Protein AF-A0A453Q7J2-F1 (afdb_monomer)

Radius of gyration: 22.72 Å; Cα contacts (8 Å, |Δi|>4): 634; chains: 1; bounding box: 58×56×58 Å

Secondary structure (DSSP, 8-state):
---------EEEEEEE-TT-TTSSTT-SEEEPTT-SSEEEEEEE-B-TTS-B--S---TTS-GGGHHHHHHHHHHHHHHHTTS--SEEEEEHHHHHHHHHHHHHHHT-EEEEE-S--GGGTSTTTTTTHHHHHHHH-HHHHHHHHHHHHHH-SEEEES-HHHHH--SSS--TTGGGSSEEETTTEEESS---TT-TTEEE------TTTS--TT-GGG--GGGHHHHHHHHH-SS--SSEEEEES-TTS-EEEEE---STTTTHHHHHHHHHH-HHHHHH-EEEEE-S-SSGGG---HHHHHHHHHHHHHHHHTT-TBEEEEEPPP--HHHHHHHHHHHHHTT-EEEEEE--TT-SS-EEEEEE-

pLDDT: mean 93.33, std 11.25, range [35.81, 98.88]

Structure (mmCIF, N/CA/C/O backbone):
data_AF-A0A453Q7J2-F1
#
_entry.id   AF-A0A453Q7J2-F1
#
loop_
_atom_site.group_PDB
_atom_site.id
_atom_site.type_symbol
_atom_site.label_atom_id
_atom_site.label_alt_id
_atom_site.label_comp_id
_atom_site.label_asym_id
_atom_site.label_entity_id
_atom_site.label_seq_id
_atom_site.pdbx_PDB_ins_code
_atom_site.Cartn_x
_atom_site.Cartn_y
_atom_site.Cartn_z
_atom_site.occupancy
_atom_site.B_iso_or_equiv
_atom_site.auth_seq_id
_atom_site.auth_comp_id
_atom_site.auth_asym_id
_atom_site.auth_atom_id
_atom_site.pdbx_PDB_model_num
ATOM 1 N N . GLU A 1 1 ? 22.679 -36.833 -6.010 1.00 40.25 1 GLU A N 1
ATOM 2 C CA . GLU A 1 1 ? 22.599 -35.851 -4.914 1.00 40.25 1 GLU A CA 1
ATOM 3 C C . GLU A 1 1 ? 23.670 -34.810 -5.168 1.00 40.25 1 GLU A C 1
ATOM 5 O O . GLU A 1 1 ? 24.840 -35.088 -4.945 1.00 40.25 1 GLU A O 1
ATOM 10 N N . GLU A 1 2 ? 23.309 -33.676 -5.762 1.00 46.47 2 GLU A N 1
ATOM 11 C CA . GLU A 1 2 ? 24.252 -32.564 -5.900 1.00 46.47 2 GLU A CA 1
ATOM 12 C C . GLU A 1 2 ? 24.195 -31.752 -4.608 1.00 46.47 2 GLU A C 1
ATOM 14 O O . GLU A 1 2 ? 23.206 -31.080 -4.317 1.00 46.47 2 GLU A O 1
ATOM 19 N N . ALA A 1 3 ? 25.239 -31.884 -3.793 1.00 47.72 3 ALA A N 1
ATOM 20 C CA . ALA A 1 3 ? 25.466 -31.016 -2.652 1.00 47.72 3 ALA A CA 1
ATOM 21 C C . ALA A 1 3 ? 25.906 -29.644 -3.181 1.00 47.72 3 ALA A C 1
ATOM 23 O O . ALA A 1 3 ? 27.089 -29.414 -3.423 1.00 47.72 3 ALA A O 1
ATOM 24 N N . PHE A 1 4 ? 24.948 -28.746 -3.408 1.00 57.28 4 PHE A N 1
ATOM 25 C CA . PHE A 1 4 ? 25.251 -27.341 -3.644 1.00 57.28 4 PHE A CA 1
ATOM 26 C C . PHE A 1 4 ? 25.535 -26.665 -2.303 1.00 57.28 4 PHE A C 1
ATOM 28 O O . PHE A 1 4 ? 24.622 -26.376 -1.535 1.00 57.28 4 PHE A O 1
ATOM 35 N N . ASP A 1 5 ? 26.811 -26.383 -2.046 1.00 53.88 5 ASP A N 1
ATOM 36 C CA . ASP A 1 5 ? 27.270 -25.478 -0.984 1.00 53.88 5 ASP A CA 1
ATOM 37 C C . ASP A 1 5 ? 27.117 -24.005 -1.425 1.00 53.88 5 ASP A C 1
ATOM 39 O O . ASP A 1 5 ? 28.016 -23.182 -1.283 1.00 53.88 5 ASP A O 1
ATOM 43 N N . SER A 1 6 ? 25.990 -23.672 -2.069 1.00 63.34 6 SER A N 1
ATOM 44 C CA . SER A 1 6 ? 25.684 -22.311 -2.516 1.00 63.34 6 SER A CA 1
ATOM 45 C C . SER A 1 6 ? 24.721 -21.660 -1.527 1.00 63.34 6 SER A C 1
ATOM 47 O O . SER A 1 6 ? 23.557 -22.057 -1.433 1.00 63.34 6 SER A O 1
ATOM 49 N N . CYS A 1 7 ? 25.183 -20.645 -0.795 1.00 67.06 7 CYS A N 1
ATOM 50 C CA . CYS A 1 7 ? 24.307 -19.819 0.035 1.00 67.06 7 CYS A CA 1
ATOM 51 C C . CYS A 1 7 ? 23.310 -19.060 -0.856 1.00 67.06 7 CYS A C 1
ATOM 53 O O . CYS A 1 7 ? 23.701 -18.188 -1.629 1.00 67.06 7 CYS A O 1
ATOM 55 N N . SER A 1 8 ? 22.018 -19.379 -0.749 1.00 82.81 8 SER A N 1
ATOM 56 C CA . SER A 1 8 ? 20.955 -18.656 -1.455 1.00 82.81 8 SER A CA 1
ATOM 57 C C . SER A 1 8 ? 20.858 -17.223 -0.932 1.00 82.81 8 SER A C 1
ATOM 59 O O . SER A 1 8 ? 20.453 -17.039 0.209 1.00 82.81 8 SER A O 1
ATOM 61 N N . ASN A 1 9 ? 21.184 -16.218 -1.745 1.00 92.06 9 ASN A N 1
ATOM 62 C CA . ASN A 1 9 ? 21.118 -14.804 -1.360 1.00 92.06 9 ASN A CA 1
ATOM 63 C C . ASN A 1 9 ? 19.872 -14.121 -1.941 1.00 92.06 9 ASN A C 1
ATOM 65 O O . ASN A 1 9 ? 19.579 -14.244 -3.128 1.00 92.06 9 ASN A O 1
ATOM 69 N N . ILE A 1 10 ? 19.152 -13.361 -1.112 1.00 96.31 10 ILE A N 1
ATOM 70 C CA . ILE A 1 10 ? 17.966 -12.590 -1.507 1.00 96.31 10 ILE A CA 1
ATOM 71 C C . ILE A 1 10 ? 18.240 -11.107 -1.259 1.00 96.31 10 ILE A C 1
ATOM 73 O O . ILE A 1 10 ? 18.451 -10.690 -0.120 1.00 96.31 10 ILE A O 1
ATOM 77 N N . LEU A 1 11 ? 18.179 -10.295 -2.316 1.00 97.50 11 LEU A N 1
ATOM 78 C CA . LEU A 1 11 ? 18.288 -8.839 -2.222 1.00 97.50 11 LEU A CA 1
ATOM 79 C C . LEU A 1 11 ? 16.936 -8.174 -2.475 1.00 97.50 11 LEU A C 1
ATOM 81 O O . LEU A 1 11 ? 16.363 -8.285 -3.557 1.00 97.50 11 LEU A O 1
ATOM 85 N N . GLN A 1 12 ? 16.445 -7.443 -1.478 1.00 98.19 12 GLN A N 1
ATOM 86 C CA . GLN A 1 12 ? 15.277 -6.577 -1.594 1.00 98.19 12 GLN A CA 1
ATOM 87 C C . GLN A 1 12 ? 15.740 -5.189 -2.029 1.00 98.19 12 GLN A C 1
ATOM 89 O O . GLN A 1 12 ? 16.223 -4.399 -1.218 1.00 98.19 12 GLN A O 1
ATOM 94 N N . LEU A 1 13 ? 15.624 -4.906 -3.322 1.00 98.62 13 LEU A N 1
ATOM 95 C CA . LEU A 1 13 ? 16.002 -3.616 -3.882 1.00 98.62 13 LEU A CA 1
ATOM 96 C C . LEU A 1 13 ? 14.932 -2.557 -3.566 1.00 98.62 13 LEU A C 1
ATOM 98 O O . LEU A 1 13 ? 13.752 -2.745 -3.852 1.00 98.62 13 LEU A O 1
ATOM 102 N N . THR A 1 14 ? 15.343 -1.425 -3.000 1.00 98.75 14 THR A N 1
ATOM 103 C CA . THR A 1 14 ? 14.473 -0.261 -2.793 1.00 98.75 14 THR A CA 1
ATOM 104 C C . THR A 1 14 ? 15.256 1.053 -2.862 1.00 98.75 14 THR A C 1
ATOM 106 O O . THR A 1 14 ? 16.456 1.080 -3.155 1.00 98.75 14 THR A O 1
ATOM 109 N N . ARG A 1 15 ? 14.579 2.184 -2.677 1.00 98.44 15 ARG A N 1
ATOM 110 C CA . ARG A 1 15 ? 15.190 3.509 -2.775 1.00 98.44 15 ARG A CA 1
ATOM 111 C C . ARG A 1 15 ? 15.909 3.889 -1.477 1.00 98.44 15 ARG A C 1
ATOM 113 O O . ARG A 1 15 ? 15.352 3.759 -0.390 1.00 98.44 15 ARG A O 1
ATOM 120 N N . LEU A 1 16 ? 17.113 4.447 -1.603 1.00 98.50 16 LEU A N 1
ATOM 121 C CA . LEU A 1 16 ? 17.800 5.159 -0.523 1.00 98.50 16 LEU A CA 1
ATOM 122 C C .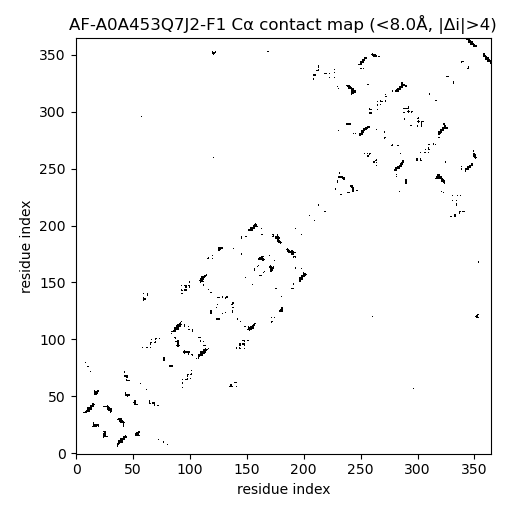 LEU A 1 16 ? 17.252 6.586 -0.413 1.00 98.50 16 LEU A C 1
ATOM 124 O O . LEU A 1 16 ? 17.230 7.326 -1.400 1.00 98.50 16 LEU A O 1
ATOM 128 N N . ILE A 1 17 ? 16.807 6.966 0.786 1.00 98.06 17 ILE A N 1
ATOM 129 C CA . ILE A 1 17 ? 16.234 8.286 1.078 1.00 98.06 17 ILE A CA 1
ATOM 130 C C . ILE A 1 17 ? 17.087 8.960 2.163 1.00 98.06 17 ILE A C 1
ATOM 132 O O . ILE A 1 17 ? 16.856 8.729 3.351 1.00 98.06 17 ILE A O 1
ATOM 136 N N . PRO A 1 18 ? 18.077 9.789 1.780 1.00 96.44 18 PRO A N 1
ATOM 137 C CA . PRO A 1 18 ? 19.002 10.435 2.712 1.00 96.44 18 PRO A CA 1
ATOM 138 C C . PRO A 1 18 ? 18.333 11.218 3.846 1.00 96.44 18 PRO A C 1
ATOM 140 O O . PRO A 1 18 ? 18.812 11.180 4.979 1.00 96.44 18 PRO A O 1
ATOM 143 N N . ASP A 1 19 ? 17.226 11.908 3.562 1.00 95.94 19 ASP A N 1
ATOM 144 C CA . ASP A 1 19 ? 16.562 12.780 4.539 1.00 95.94 19 ASP A CA 1
ATOM 145 C C . ASP A 1 19 ? 15.500 12.053 5.390 1.00 95.94 19 ASP A C 1
ATOM 147 O O . ASP A 1 19 ? 14.818 12.682 6.201 1.00 95.94 19 ASP A O 1
ATOM 151 N N . ALA A 1 20 ? 15.357 10.728 5.252 1.00 92.31 20 ALA A N 1
ATOM 152 C CA . ALA A 1 20 ? 14.396 9.933 6.017 1.00 92.31 20 ALA A CA 1
ATOM 153 C C . ALA A 1 20 ? 14.846 9.729 7.477 1.00 92.31 20 ALA A C 1
ATOM 155 O O . ALA A 1 20 ? 15.408 8.697 7.847 1.00 92.31 20 ALA A O 1
ATOM 156 N N . LYS A 1 21 ? 14.578 10.722 8.330 1.00 88.12 21 LYS A N 1
ATOM 157 C CA . LYS A 1 21 ? 14.879 10.673 9.770 1.00 88.12 21 LYS A CA 1
ATOM 158 C C . LYS A 1 21 ? 13.983 9.668 10.505 1.00 88.12 21 LYS A C 1
ATOM 160 O O . LYS A 1 21 ? 12.827 9.481 10.147 1.00 88.12 21 LYS A O 1
ATOM 165 N N . GLY A 1 22 ? 14.518 9.043 11.557 1.00 88.56 22 GLY A N 1
ATOM 166 C CA . GLY A 1 22 ? 13.771 8.105 12.412 1.00 88.56 22 GLY A CA 1
ATOM 167 C C . GLY A 1 22 ? 13.528 6.720 11.799 1.00 88.56 22 GLY A C 1
ATOM 168 O O . GLY A 1 22 ? 12.864 5.891 12.411 1.00 88.56 22 GLY A O 1
ATOM 169 N N . THR A 1 23 ? 14.080 6.450 10.615 1.00 92.88 23 THR A N 1
ATOM 170 C CA . THR A 1 23 ? 14.012 5.150 9.934 1.00 92.88 23 THR A CA 1
ATOM 171 C C . THR A 1 23 ? 15.407 4.742 9.462 1.00 92.88 23 THR A C 1
ATOM 173 O O . THR A 1 23 ? 16.332 5.550 9.495 1.00 92.88 23 THR A O 1
ATOM 176 N N . LYS A 1 24 ? 15.555 3.505 8.979 1.00 95.62 24 LYS A N 1
ATOM 177 C CA . LYS A 1 24 ? 16.787 3.026 8.329 1.00 95.62 24 LYS A CA 1
ATOM 178 C C . LYS A 1 24 ? 16.768 3.213 6.804 1.00 95.62 24 LYS A C 1
ATOM 180 O O . LYS A 1 24 ? 17.583 2.633 6.096 1.00 95.62 24 LYS A O 1
ATOM 185 N N . CYS A 1 25 ? 15.855 4.025 6.262 1.00 97.25 25 CYS A N 1
ATOM 186 C CA . CYS A 1 25 ? 15.741 4.244 4.813 1.00 97.25 25 CYS A CA 1
ATOM 187 C C . CYS A 1 25 ? 16.944 4.985 4.196 1.00 97.25 25 CYS A C 1
ATOM 189 O O . CYS A 1 25 ? 17.075 5.036 2.974 1.00 97.25 25 CYS A O 1
ATOM 191 N N . ASN A 1 26 ? 17.832 5.531 5.026 1.00 96.62 26 ASN A N 1
ATOM 192 C CA . ASN A 1 26 ? 19.118 6.111 4.645 1.00 96.62 26 ASN A CA 1
ATOM 193 C C . ASN A 1 26 ? 20.303 5.130 4.788 1.00 96.62 26 ASN A C 1
ATOM 195 O O . ASN A 1 26 ? 21.442 5.526 4.552 1.00 96.62 26 ASN A O 1
ATOM 199 N N . VAL A 1 27 ? 20.054 3.874 5.177 1.00 97.12 27 VAL A N 1
ATOM 200 C CA . VAL A 1 27 ? 21.069 2.819 5.298 1.00 97.12 27 VAL A CA 1
ATOM 201 C C . VAL A 1 27 ? 21.096 2.001 4.012 1.00 97.12 27 VAL A C 1
ATOM 203 O O . VAL A 1 27 ? 20.101 1.370 3.650 1.00 97.12 27 VAL A O 1
ATOM 206 N N . GLU A 1 28 ? 22.240 2.014 3.330 1.00 97.44 28 GLU A N 1
ATOM 207 C CA . GLU A 1 28 ? 22.414 1.381 2.020 1.00 97.44 28 GLU A CA 1
ATOM 208 C C . GLU A 1 28 ? 22.165 -0.131 2.040 1.00 97.44 28 GLU A C 1
ATOM 210 O O . GLU A 1 28 ? 21.439 -0.632 1.188 1.00 97.44 28 GLU A O 1
ATOM 215 N N . LEU A 1 29 ? 22.728 -0.851 3.010 1.00 97.88 29 LEU A N 1
ATOM 216 C CA . LEU A 1 29 ? 22.575 -2.299 3.122 1.00 97.88 29 LEU A CA 1
ATOM 217 C C . LEU A 1 29 ? 22.126 -2.668 4.534 1.00 97.88 29 LEU A C 1
ATOM 219 O O . LEU A 1 29 ? 22.779 -2.314 5.515 1.00 97.88 29 LEU A O 1
ATOM 223 N N . GLU A 1 30 ? 21.006 -3.375 4.636 1.00 97.69 30 GLU A N 1
ATOM 224 C CA . GLU A 1 30 ? 20.407 -3.768 5.912 1.00 97.69 30 GLU A CA 1
ATOM 225 C C . GLU A 1 30 ? 20.006 -5.250 5.893 1.00 97.69 30 GLU A C 1
ATOM 227 O O . GLU A 1 30 ? 19.238 -5.641 5.017 1.00 97.69 30 GLU A O 1
ATOM 232 N N . PRO A 1 31 ? 20.456 -6.087 6.845 1.00 96.88 31 PRO A N 1
ATOM 233 C CA . PRO A 1 31 ? 19.983 -7.465 6.940 1.00 96.88 31 PRO A CA 1
ATOM 234 C C . PRO A 1 31 ? 18.504 -7.505 7.342 1.00 96.88 31 PRO A C 1
ATOM 236 O O . PRO A 1 31 ? 18.068 -6.769 8.230 1.00 96.88 31 PRO A O 1
ATOM 239 N N . VAL A 1 32 ? 17.732 -8.396 6.720 1.00 95.69 32 VAL A N 1
ATOM 240 C CA . VAL A 1 32 ? 16.333 -8.626 7.094 1.00 95.69 32 VAL A CA 1
ATOM 241 C C . VAL A 1 32 ? 16.300 -9.438 8.384 1.00 95.69 32 VAL A C 1
ATOM 243 O O . VAL A 1 32 ? 16.864 -10.533 8.467 1.00 95.69 32 VAL A O 1
ATOM 246 N N . GLU A 1 33 ? 15.621 -8.905 9.396 1.00 91.50 33 GLU A N 1
ATOM 247 C CA . GLU A 1 33 ? 15.500 -9.545 10.704 1.00 91.50 33 GLU A CA 1
ATOM 248 C C . GLU A 1 33 ? 14.937 -10.968 10.593 1.00 91.50 33 GLU A C 1
ATOM 250 O O . GLU A 1 33 ? 14.051 -11.251 9.788 1.00 91.50 33 GLU A O 1
ATOM 255 N N . HIS A 1 34 ? 15.455 -11.871 11.430 1.00 90.19 34 HIS A N 1
ATOM 256 C CA . HIS A 1 34 ? 15.077 -13.289 11.461 1.00 90.19 34 HIS A CA 1
ATOM 257 C C . HIS A 1 34 ? 15.331 -14.065 10.155 1.00 90.19 34 HIS A C 1
ATOM 259 O O . HIS A 1 34 ? 14.774 -15.144 9.959 1.00 90.19 34 HIS A O 1
ATOM 265 N N . THR A 1 35 ? 16.220 -13.570 9.292 1.00 92.88 35 THR A N 1
ATOM 266 C CA . THR A 1 35 ? 16.705 -14.293 8.108 1.00 92.88 35 THR A CA 1
ATOM 267 C C . THR A 1 35 ? 18.226 -14.442 8.150 1.00 92.88 35 THR A C 1
ATOM 269 O O . THR A 1 35 ? 18.912 -13.698 8.848 1.00 92.88 35 THR A O 1
ATOM 272 N N . LYS A 1 36 ? 18.765 -15.430 7.425 1.00 91.19 36 LYS A N 1
ATOM 273 C CA . LYS A 1 36 ? 20.222 -15.641 7.318 1.00 91.19 36 LYS A CA 1
ATOM 274 C C . LYS A 1 36 ? 20.840 -15.006 6.072 1.00 91.19 36 LYS A C 1
ATOM 276 O O . LYS A 1 36 ? 21.992 -14.599 6.117 1.00 91.19 36 LYS A O 1
ATOM 281 N N . HIS A 1 37 ? 20.083 -14.946 4.979 1.00 93.38 37 HIS A N 1
ATOM 282 C CA . HIS A 1 37 ? 20.608 -14.617 3.651 1.00 93.38 37 HIS A CA 1
ATOM 283 C C . HIS A 1 37 ? 19.726 -13.614 2.896 1.00 93.38 37 HIS A C 1
ATOM 285 O O . HIS A 1 37 ? 19.695 -13.603 1.667 1.00 93.38 37 HIS A O 1
ATOM 291 N N . SER A 1 38 ? 18.946 -12.803 3.615 1.00 96.25 38 SER A N 1
ATOM 292 C CA . SER A 1 38 ? 18.127 -11.757 3.006 1.00 96.25 38 SER A CA 1
ATOM 293 C C . SER A 1 38 ? 18.574 -10.386 3.483 1.00 96.25 38 SER A C 1
ATOM 295 O O . SER A 1 38 ? 18.697 -10.149 4.683 1.00 96.25 38 SER A O 1
ATOM 297 N N . SER A 1 39 ? 18.775 -9.477 2.535 1.00 97.50 39 SER A N 1
ATOM 298 C CA . SER A 1 39 ? 19.206 -8.106 2.802 1.00 97.50 39 SER A CA 1
ATOM 299 C C . SER A 1 39 ? 18.391 -7.120 1.976 1.00 97.50 39 SER A C 1
ATOM 301 O O . SER A 1 39 ? 17.981 -7.415 0.857 1.00 97.50 39 SER A O 1
ATOM 303 N N . ILE A 1 40 ? 18.172 -5.931 2.518 1.00 98.56 40 ILE A N 1
ATOM 304 C CA . ILE A 1 40 ? 17.596 -4.784 1.827 1.00 98.56 40 ILE A CA 1
ATOM 305 C C . ILE A 1 40 ? 18.748 -3.963 1.258 1.00 98.56 40 ILE A C 1
ATOM 307 O O . ILE A 1 40 ? 19.599 -3.493 2.012 1.00 98.56 40 ILE A O 1
ATOM 311 N N . LEU A 1 41 ? 18.755 -3.785 -0.061 1.00 98.50 41 LEU A N 1
ATOM 312 C CA . LEU A 1 41 ? 19.682 -2.923 -0.783 1.00 98.50 41 LEU A CA 1
ATOM 313 C C . LEU A 1 41 ? 18.960 -1.634 -1.170 1.00 98.50 41 LEU A C 1
ATOM 315 O O . LEU A 1 41 ? 17.951 -1.661 -1.875 1.00 98.50 41 LEU A O 1
ATOM 319 N N . ARG A 1 42 ? 19.492 -0.494 -0.742 1.00 98.69 42 ARG A N 1
ATOM 320 C CA . ARG A 1 42 ? 18.937 0.827 -1.020 1.00 98.69 42 ARG A CA 1
ATOM 321 C C . ARG A 1 42 ? 19.837 1.595 -1.971 1.00 98.69 42 ARG A C 1
ATOM 323 O O . ARG A 1 42 ? 20.983 1.882 -1.650 1.00 98.69 42 ARG A O 1
ATOM 330 N N . VAL A 1 43 ? 19.299 1.985 -3.120 1.00 98.62 43 VAL A N 1
ATOM 331 C CA . VAL A 1 43 ? 20.028 2.762 -4.137 1.00 98.62 43 VAL A CA 1
ATOM 332 C C . VAL A 1 43 ? 19.386 4.147 -4.265 1.00 98.62 43 VAL A C 1
ATOM 334 O O . VAL A 1 43 ? 18.156 4.248 -4.258 1.00 98.62 43 VAL A O 1
ATOM 337 N N . PRO A 1 44 ? 20.153 5.250 -4.298 1.00 98.25 44 PRO A N 1
ATOM 338 C CA . PRO A 1 44 ? 19.559 6.577 -4.388 1.00 98.25 44 PRO A CA 1
ATOM 339 C C . PRO A 1 44 ? 18.997 6.830 -5.787 1.00 98.25 44 PRO A C 1
ATOM 341 O O . PRO A 1 44 ? 19.563 6.408 -6.793 1.00 98.25 44 PRO A O 1
ATOM 344 N N . PHE A 1 45 ? 17.909 7.592 -5.855 1.00 98.56 45 PHE A N 1
ATOM 345 C CA . PHE A 1 45 ? 17.566 8.293 -7.092 1.00 98.56 45 PHE A CA 1
ATOM 346 C C . PHE A 1 45 ? 18.554 9.427 -7.327 1.00 98.56 45 PHE A C 1
ATOM 348 O O . PHE A 1 45 ? 19.094 9.990 -6.372 1.00 98.56 45 PHE A O 1
ATOM 355 N N . LYS A 1 46 ? 18.758 9.782 -8.593 1.00 97.12 46 LYS A N 1
ATOM 356 C CA . LYS A 1 46 ? 19.683 10.838 -8.994 1.00 97.12 46 LYS A CA 1
ATOM 357 C C . LYS A 1 46 ? 18.940 11.985 -9.669 1.00 97.12 46 LYS A C 1
ATOM 359 O O . LYS A 1 46 ? 18.025 11.747 -10.449 1.00 97.12 46 LYS A O 1
ATOM 364 N N . THR A 1 47 ? 19.350 13.212 -9.384 1.00 94.06 47 THR A N 1
ATOM 365 C CA . THR A 1 47 ? 18.959 14.410 -10.136 1.00 94.06 47 THR A CA 1
ATOM 366 C C . THR A 1 47 ? 19.723 14.493 -11.461 1.00 94.06 47 THR A C 1
ATOM 368 O O . THR A 1 47 ? 20.698 13.764 -11.678 1.00 94.06 47 THR A O 1
ATOM 371 N N . ASP A 1 48 ? 19.308 15.399 -12.349 1.00 90.69 48 ASP A N 1
ATOM 372 C CA . ASP A 1 48 ? 19.942 15.597 -13.663 1.00 90.69 48 ASP A CA 1
ATOM 373 C C . ASP A 1 48 ? 21.434 15.959 -13.551 1.00 90.69 48 ASP A C 1
ATOM 375 O O . ASP A 1 48 ? 22.246 15.526 -14.364 1.00 90.69 48 ASP A O 1
ATOM 379 N N . ASP A 1 49 ? 21.826 16.674 -12.490 1.00 93.00 49 ASP A N 1
ATOM 380 C CA . ASP A 1 49 ? 23.225 16.998 -12.172 1.00 93.00 49 ASP A CA 1
ATOM 381 C C . ASP A 1 49 ? 23.991 15.843 -11.490 1.00 93.00 49 ASP A C 1
ATOM 383 O O . ASP A 1 49 ? 25.138 16.005 -11.073 1.00 93.00 49 ASP A O 1
ATOM 387 N N . GLY A 1 50 ? 23.372 14.664 -11.371 1.00 92.19 50 GLY A N 1
ATOM 388 C CA . GLY A 1 50 ? 23.983 13.437 -10.861 1.00 92.19 50 GLY A CA 1
ATOM 389 C C . GLY A 1 50 ? 24.086 13.327 -9.342 1.00 92.19 50 GLY A C 1
ATOM 390 O O . GLY A 1 50 ? 24.664 12.351 -8.854 1.00 92.19 50 GLY A O 1
ATOM 391 N N . LYS A 1 51 ? 23.526 14.279 -8.591 1.00 96.25 51 LYS A N 1
ATOM 392 C CA . LYS A 1 51 ? 23.465 14.219 -7.125 1.00 96.25 51 LYS A CA 1
ATOM 393 C C . LYS A 1 51 ? 22.345 13.301 -6.648 1.00 96.25 51 LYS A C 1
ATOM 395 O O . LYS A 1 51 ? 21.411 13.004 -7.384 1.00 96.25 51 LYS A O 1
ATOM 400 N N . ASP A 1 52 ? 22.436 12.860 -5.398 1.00 97.06 52 ASP A N 1
ATOM 401 C CA . ASP A 1 52 ? 21.377 12.068 -4.775 1.00 97.06 52 ASP A CA 1
ATOM 402 C C . ASP A 1 52 ? 20.138 12.926 -4.522 1.00 97.06 52 ASP A C 1
ATOM 404 O O . ASP A 1 52 ? 20.212 13.980 -3.884 1.00 97.06 52 ASP A O 1
ATOM 408 N N . LEU A 1 53 ? 18.982 12.438 -4.967 1.00 97.25 53 LEU A N 1
ATOM 409 C CA . LEU A 1 53 ? 17.692 13.009 -4.615 1.00 97.25 53 LEU A CA 1
ATOM 410 C C . LEU A 1 53 ? 17.345 12.619 -3.177 1.00 97.25 53 LEU A C 1
ATOM 412 O O . LEU A 1 53 ? 17.052 11.454 -2.882 1.00 97.25 53 LEU A O 1
ATOM 416 N N . ARG A 1 54 ? 17.378 13.609 -2.286 1.00 96.75 54 ARG A N 1
ATOM 417 C CA . ARG A 1 54 ? 17.445 13.380 -0.840 1.00 96.75 54 ARG A CA 1
ATOM 418 C C . ARG A 1 54 ? 16.098 13.106 -0.175 1.00 96.75 54 ARG A C 1
ATOM 420 O O . ARG A 1 54 ? 16.020 12.301 0.754 1.00 96.75 54 ARG A O 1
ATOM 427 N N . GLN A 1 55 ? 15.057 13.777 -0.653 1.00 94.88 55 GLN A N 1
ATOM 428 C CA . GLN A 1 55 ? 13.714 13.752 -0.088 1.00 94.88 55 GLN A CA 1
ATOM 429 C C . GLN A 1 55 ? 12.869 12.590 -0.618 1.00 94.88 55 GLN A C 1
ATOM 431 O O . GLN A 1 55 ? 13.094 12.086 -1.720 1.00 94.88 55 GLN A O 1
ATOM 436 N N . TRP A 1 56 ? 11.847 12.198 0.144 1.00 94.88 56 TRP A N 1
ATOM 437 C CA . TRP A 1 56 ? 10.817 11.274 -0.331 1.00 94.88 56 TRP A CA 1
ATOM 438 C C . TRP A 1 56 ? 10.084 11.842 -1.558 1.00 94.88 56 TRP A C 1
ATOM 440 O O . TRP A 1 56 ? 9.948 13.054 -1.710 1.00 94.88 56 TRP A O 1
ATOM 450 N N . VAL A 1 57 ? 9.631 10.951 -2.439 1.00 94.06 57 VAL A N 1
ATOM 451 C CA . VAL A 1 57 ? 8.860 11.287 -3.643 1.00 94.06 57 VAL A CA 1
ATOM 452 C C . VAL A 1 57 ? 7.676 10.332 -3.723 1.00 94.06 57 VAL A C 1
ATOM 454 O O . VAL A 1 57 ? 7.834 9.141 -3.441 1.00 94.06 57 VAL A O 1
ATOM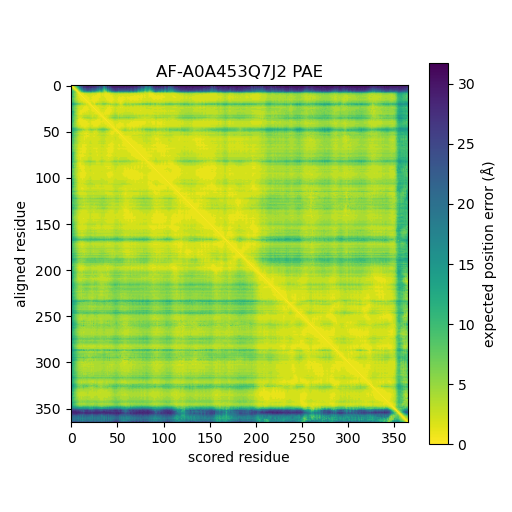 457 N N . SER A 1 58 ? 6.508 10.849 -4.103 1.00 94.19 58 SER A N 1
ATOM 458 C CA . SER A 1 58 ? 5.309 10.035 -4.296 1.00 94.19 58 SER A CA 1
ATOM 459 C C . SER A 1 58 ? 5.528 8.990 -5.378 1.00 94.19 58 SER A C 1
ATOM 461 O O . SER A 1 58 ? 6.155 9.272 -6.393 1.00 94.19 58 SER A O 1
ATOM 463 N N . ARG A 1 59 ? 4.926 7.807 -5.216 1.00 94.88 59 ARG A N 1
ATOM 464 C CA . ARG A 1 59 ? 4.941 6.731 -6.226 1.00 94.88 59 ARG A CA 1
ATOM 465 C C . ARG A 1 59 ? 4.396 7.153 -7.596 1.00 94.88 59 ARG A C 1
ATOM 467 O O . ARG A 1 59 ? 4.652 6.476 -8.580 1.00 94.88 59 ARG A O 1
ATOM 474 N N . PHE A 1 60 ? 3.623 8.236 -7.657 1.00 95.88 60 PHE A N 1
ATOM 475 C CA . PHE A 1 60 ? 3.133 8.798 -8.915 1.00 95.88 60 PHE A CA 1
ATOM 476 C C . PHE A 1 60 ? 4.190 9.660 -9.626 1.00 95.88 60 PHE A C 1
ATOM 478 O O . PHE A 1 60 ? 4.150 9.792 -10.841 1.00 95.88 60 PHE A O 1
ATOM 485 N N . ASP A 1 61 ? 5.191 10.163 -8.901 1.00 96.38 61 ASP A N 1
ATOM 486 C CA . ASP A 1 61 ? 6.163 11.149 -9.392 1.00 96.38 61 ASP A CA 1
ATOM 487 C C . ASP A 1 61 ? 7.556 10.538 -9.678 1.00 96.38 61 ASP A C 1
ATOM 489 O O . ASP A 1 61 ? 8.505 11.250 -10.001 1.00 96.38 61 ASP A O 1
ATOM 493 N N . ILE A 1 62 ? 7.720 9.216 -9.543 1.00 97.06 62 ILE A N 1
ATOM 494 C CA . ILE A 1 62 ? 9.040 8.552 -9.591 1.00 97.06 62 ILE A CA 1
ATOM 495 C C . ILE A 1 62 ? 9.544 8.184 -10.993 1.00 97.06 62 ILE A C 1
ATOM 497 O O . ILE A 1 62 ? 10.727 7.880 -11.146 1.00 97.06 62 ILE A O 1
ATOM 501 N N . TYR A 1 63 ? 8.684 8.196 -12.013 1.00 97.69 63 TYR A N 1
ATOM 502 C CA . TYR A 1 63 ? 9.007 7.701 -13.360 1.00 97.69 63 TYR A CA 1
ATOM 503 C C . TYR A 1 63 ? 10.274 8.297 -13.999 1.00 97.69 63 TYR A C 1
ATOM 505 O O . TYR A 1 63 ? 11.021 7.523 -14.600 1.00 97.69 63 TYR A O 1
ATOM 513 N N . PRO A 1 64 ? 10.596 9.598 -13.832 1.00 97.31 64 PRO A N 1
ATOM 514 C CA . PRO A 1 64 ? 11.825 10.173 -14.388 1.00 97.31 64 PRO A CA 1
ATOM 515 C C . PRO A 1 64 ? 13.123 9.535 -13.868 1.00 97.31 64 PRO A C 1
ATOM 517 O O . PRO A 1 64 ? 14.166 9.665 -14.501 1.00 97.31 64 PRO A O 1
ATOM 520 N N . TYR A 1 65 ? 13.084 8.844 -12.724 1.00 98.31 65 TYR A N 1
ATOM 521 C CA . TYR A 1 65 ? 14.278 8.297 -12.074 1.00 98.31 65 TYR A CA 1
ATOM 522 C C . TYR A 1 65 ? 14.527 6.815 -12.382 1.00 98.31 65 TYR A C 1
ATOM 524 O O . TYR A 1 65 ? 15.636 6.329 -12.157 1.00 98.31 65 TYR A O 1
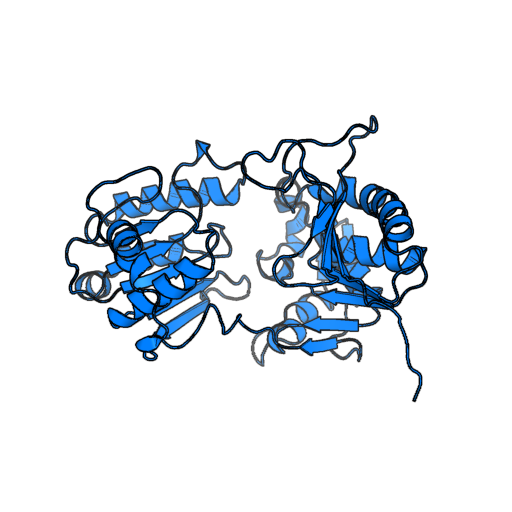ATOM 532 N N . LEU A 1 66 ? 13.517 6.081 -12.865 1.00 98.50 66 LEU A N 1
ATOM 533 C CA . LEU A 1 66 ? 13.517 4.612 -12.846 1.00 98.50 66 LEU A CA 1
ATOM 534 C C . LEU A 1 66 ? 14.550 3.975 -13.781 1.00 98.50 66 LEU A C 1
ATOM 536 O O . LEU A 1 66 ? 15.152 2.967 -13.414 1.00 98.50 66 LEU A O 1
ATOM 540 N N . GLU A 1 67 ? 14.800 4.558 -14.955 1.00 98.00 67 GLU A N 1
ATOM 541 C CA . GLU A 1 67 ? 15.780 4.006 -15.899 1.00 98.00 67 GLU A CA 1
ATOM 542 C C . GLU A 1 67 ? 17.201 4.071 -15.329 1.00 98.00 67 GLU A C 1
ATOM 544 O O . GLU A 1 67 ? 17.891 3.053 -15.231 1.00 98.00 67 GLU A O 1
ATOM 549 N N . ARG A 1 68 ? 17.622 5.257 -14.875 1.00 97.81 68 ARG A N 1
ATOM 550 C CA . ARG A 1 68 ? 18.928 5.438 -14.231 1.00 97.81 68 ARG A CA 1
ATOM 551 C C . ARG A 1 68 ? 19.034 4.628 -12.944 1.00 97.81 68 ARG A C 1
ATOM 553 O O . ARG A 1 68 ? 20.068 4.021 -12.689 1.00 97.81 68 ARG A O 1
ATOM 560 N N . TYR A 1 69 ? 17.959 4.558 -12.164 1.00 98.69 69 TYR A N 1
ATOM 561 C CA . TYR A 1 69 ? 17.911 3.723 -10.971 1.00 98.69 69 TYR A CA 1
ATOM 562 C C . TYR A 1 69 ? 18.142 2.239 -11.289 1.00 98.69 69 TYR A C 1
ATOM 564 O O . TYR A 1 69 ? 18.909 1.587 -10.583 1.00 98.69 69 TYR A O 1
ATOM 572 N N . ALA A 1 70 ? 17.550 1.703 -12.362 1.00 98.56 70 ALA A N 1
ATOM 573 C CA . ALA A 1 70 ? 17.803 0.331 -12.802 1.00 98.56 70 ALA A CA 1
ATOM 574 C C . ALA A 1 70 ? 19.272 0.131 -13.220 1.00 98.56 70 ALA A C 1
ATOM 576 O O . ALA A 1 70 ? 19.885 -0.884 -12.880 1.00 98.56 70 ALA A O 1
ATOM 577 N N . GLN A 1 71 ? 19.870 1.114 -13.903 1.00 97.81 71 GLN A N 1
ATOM 578 C CA . GLN A 1 71 ? 21.287 1.083 -14.274 1.00 97.81 71 GLN A CA 1
ATOM 579 C C . GLN A 1 71 ? 22.200 1.060 -13.040 1.00 97.81 71 GLN A C 1
ATOM 581 O O . GLN A 1 71 ? 23.012 0.141 -12.913 1.00 97.81 71 GLN A O 1
ATOM 586 N N . ASP A 1 72 ? 22.027 2.001 -12.113 1.00 97.88 72 ASP A N 1
ATOM 587 C CA . ASP A 1 72 ? 22.836 2.110 -10.894 1.00 97.88 72 ASP A CA 1
ATOM 588 C C . ASP A 1 72 ? 22.652 0.877 -9.991 1.00 97.88 72 ASP A C 1
ATOM 590 O O . ASP A 1 72 ? 23.618 0.329 -9.453 1.00 97.88 72 ASP A O 1
ATOM 594 N N . SER A 1 73 ? 21.417 0.377 -9.886 1.00 98.31 73 SER A N 1
ATOM 595 C CA . SER A 1 73 ? 21.104 -0.825 -9.108 1.00 98.31 73 SER A CA 1
ATOM 596 C C . SER A 1 73 ? 21.746 -2.074 -9.699 1.00 98.31 73 SER A C 1
ATOM 598 O O . SER A 1 73 ? 22.248 -2.901 -8.946 1.00 98.31 73 SER A O 1
ATOM 600 N N . SER A 1 74 ? 21.797 -2.200 -11.032 1.00 97.81 74 SER A N 1
ATOM 601 C CA . SER A 1 74 ? 22.425 -3.359 -11.683 1.00 97.81 74 SER A CA 1
ATOM 602 C C . SER A 1 74 ? 23.897 -3.522 -11.298 1.00 97.81 74 SER A C 1
ATOM 604 O O . SER A 1 74 ? 24.341 -4.643 -11.078 1.00 97.81 74 SER A O 1
ATOM 606 N N . VAL A 1 75 ? 24.636 -2.415 -11.153 1.00 97.38 75 VAL A N 1
ATOM 607 C CA . VAL A 1 75 ? 26.052 -2.448 -10.758 1.00 97.38 75 VAL A CA 1
ATOM 608 C C . VAL A 1 75 ? 26.196 -2.975 -9.330 1.00 97.38 75 VAL A C 1
ATOM 610 O O . VAL A 1 75 ? 26.988 -3.879 -9.090 1.00 97.38 75 VAL A O 1
ATOM 613 N N . LYS A 1 76 ? 25.388 -2.461 -8.395 1.00 97.44 76 LYS A N 1
ATOM 614 C CA . LYS A 1 76 ? 25.426 -2.873 -6.983 1.00 97.44 76 LYS A CA 1
ATOM 615 C C . LYS A 1 76 ? 24.948 -4.309 -6.766 1.00 97.44 76 LYS A C 1
ATOM 617 O O . LYS A 1 76 ? 25.503 -5.012 -5.933 1.00 97.44 76 LYS A O 1
ATOM 622 N N . ILE A 1 77 ? 23.934 -4.749 -7.511 1.00 97.31 77 ILE A N 1
ATOM 623 C CA . ILE A 1 77 ? 23.444 -6.133 -7.449 1.00 97.31 77 ILE A CA 1
ATOM 624 C C . ILE A 1 77 ? 24.547 -7.104 -7.870 1.00 97.31 77 ILE A C 1
ATOM 626 O O . ILE A 1 77 ? 24.779 -8.081 -7.167 1.00 97.31 77 ILE A O 1
ATOM 630 N N . LEU A 1 78 ? 25.234 -6.825 -8.984 1.00 96.88 78 LEU A N 1
ATOM 631 C CA . LEU A 1 78 ? 26.323 -7.673 -9.478 1.00 96.88 78 LEU A CA 1
ATOM 632 C C . LEU A 1 78 ? 27.502 -7.735 -8.500 1.00 96.88 78 LEU A C 1
ATOM 634 O O . LEU A 1 78 ? 28.088 -8.799 -8.336 1.00 96.88 78 LEU A O 1
ATOM 638 N N . ASP A 1 79 ? 27.826 -6.611 -7.859 1.00 95.94 79 ASP A N 1
ATOM 639 C CA . ASP A 1 79 ? 28.881 -6.525 -6.844 1.00 95.94 79 ASP A CA 1
ATOM 640 C C . ASP A 1 79 ? 28.539 -7.362 -5.600 1.00 95.94 79 ASP A C 1
ATOM 642 O O . ASP A 1 79 ? 29.325 -8.202 -5.180 1.00 95.94 79 ASP A O 1
ATOM 646 N N . ILE A 1 80 ? 27.325 -7.211 -5.057 1.00 94.94 80 ILE A N 1
ATOM 647 C CA . ILE A 1 80 ? 26.907 -7.892 -3.819 1.00 94.94 80 ILE A CA 1
ATOM 648 C C . ILE A 1 80 ? 26.661 -9.390 -4.025 1.00 94.94 80 ILE A C 1
ATOM 650 O O . ILE A 1 80 ? 26.932 -10.184 -3.127 1.00 94.94 80 ILE A O 1
ATOM 654 N N . LEU A 1 81 ? 26.100 -9.783 -5.170 1.00 93.88 81 LEU A N 1
ATOM 655 C CA . LEU A 1 81 ? 25.853 -11.194 -5.481 1.00 93.88 81 LEU A CA 1
ATOM 656 C C . LEU A 1 81 ? 27.086 -11.901 -6.054 1.00 93.88 81 LEU A C 1
ATOM 658 O O . LEU A 1 81 ? 27.015 -13.104 -6.291 1.00 93.88 81 LEU A O 1
ATOM 662 N N . GLU A 1 82 ? 28.173 -11.166 -6.316 1.00 92.75 82 GLU A N 1
ATOM 663 C CA . GLU A 1 82 ? 29.367 -11.655 -7.019 1.00 92.75 82 GLU A CA 1
ATOM 664 C C . GLU A 1 82 ? 29.026 -12.335 -8.364 1.00 92.75 82 GLU A C 1
ATOM 666 O O . GLU A 1 82 ? 29.690 -13.264 -8.826 1.00 92.75 82 GLU A O 1
ATOM 671 N N . GLY A 1 83 ? 27.949 -11.878 -9.009 1.00 92.12 83 GLY A N 1
ATOM 672 C CA . GLY A 1 83 ? 27.353 -12.544 -10.159 1.00 92.12 83 GLY A CA 1
ATOM 673 C C . GLY A 1 83 ? 25.962 -12.020 -10.498 1.00 92.12 83 GLY A C 1
ATOM 674 O O . GLY A 1 83 ? 25.410 -11.148 -9.825 1.00 92.12 83 GLY A O 1
ATOM 675 N N . LYS A 1 84 ? 25.382 -12.539 -11.585 1.00 94.75 84 LYS A N 1
ATOM 676 C CA . LYS A 1 84 ? 24.002 -12.203 -11.958 1.00 94.75 84 LYS A CA 1
ATOM 677 C C . LYS A 1 84 ? 23.009 -12.943 -11.051 1.00 94.75 84 LYS A C 1
ATOM 679 O O . LYS A 1 84 ? 23.286 -14.082 -10.683 1.00 94.75 84 LYS A O 1
ATOM 684 N N . PRO A 1 85 ? 21.851 -12.343 -10.731 1.00 96.56 85 PRO A N 1
ATOM 685 C CA . PRO A 1 85 ? 20.791 -13.066 -10.042 1.00 96.56 85 PRO A CA 1
ATOM 686 C C . PRO A 1 85 ? 20.232 -14.178 -10.939 1.00 96.56 85 PRO A C 1
ATOM 688 O O . PRO A 1 85 ? 20.209 -14.042 -12.160 1.00 96.56 85 PRO A O 1
ATOM 691 N N . ASP A 1 86 ? 19.708 -15.247 -10.346 1.00 96.81 86 ASP A N 1
ATOM 692 C CA . ASP A 1 86 ? 19.015 -16.297 -11.106 1.00 96.81 86 ASP A CA 1
ATOM 693 C C . ASP A 1 86 ? 17.626 -15.841 -11.590 1.00 96.81 86 ASP A C 1
ATOM 695 O O . ASP A 1 86 ? 17.118 -16.290 -12.622 1.00 96.81 86 ASP A O 1
ATOM 699 N N . MET A 1 87 ? 17.009 -14.918 -10.846 1.00 97.19 87 MET A N 1
ATOM 700 C CA . MET A 1 87 ? 15.682 -14.371 -11.114 1.00 97.19 87 MET A CA 1
ATOM 701 C C . MET A 1 87 ? 15.534 -12.963 -10.525 1.00 97.19 87 MET A C 1
ATOM 703 O O . MET A 1 87 ? 16.132 -12.637 -9.501 1.00 97.19 87 MET A O 1
ATOM 707 N N . VAL A 1 88 ? 14.685 -12.142 -11.145 1.00 98.38 88 VAL A N 1
ATOM 708 C CA . VAL A 1 88 ? 14.253 -10.839 -10.623 1.00 98.38 88 VAL A CA 1
ATOM 709 C C . VAL A 1 88 ? 12.732 -10.825 -10.496 1.00 98.38 88 VAL A C 1
ATOM 711 O O . VAL A 1 88 ? 12.029 -11.195 -11.433 1.00 98.38 88 VAL A O 1
ATOM 714 N N . ILE A 1 89 ? 12.221 -10.375 -9.346 1.00 98.69 89 ILE A N 1
ATOM 715 C CA . ILE A 1 89 ? 10.779 -10.235 -9.104 1.00 98.69 89 ILE A CA 1
ATOM 716 C C . ILE A 1 89 ? 10.428 -8.755 -8.966 1.00 98.69 89 ILE A C 1
ATOM 718 O O . ILE A 1 89 ? 10.781 -8.100 -7.982 1.00 98.69 89 ILE A O 1
ATOM 722 N N . GLY A 1 90 ? 9.714 -8.233 -9.958 1.00 98.75 90 GLY A N 1
ATOM 723 C CA . GLY A 1 90 ? 9.114 -6.909 -9.908 1.00 98.75 90 GLY A CA 1
ATOM 724 C C . GLY A 1 90 ? 7.933 -6.862 -8.941 1.00 98.75 90 GLY A C 1
ATOM 725 O O . GLY A 1 90 ? 7.165 -7.818 -8.831 1.00 98.75 90 GLY A O 1
ATOM 726 N N . ASN A 1 91 ? 7.791 -5.741 -8.236 1.00 98.75 91 ASN A N 1
ATOM 727 C CA . ASN A 1 91 ? 6.690 -5.489 -7.312 1.00 98.75 91 ASN A CA 1
ATOM 728 C C . ASN A 1 91 ? 6.112 -4.099 -7.581 1.00 98.75 91 ASN A C 1
ATOM 730 O O . ASN A 1 91 ? 6.859 -3.126 -7.520 1.00 98.75 91 ASN A O 1
ATOM 734 N N . TYR A 1 92 ? 4.798 -4.014 -7.820 1.00 98.44 92 TYR A N 1
ATOM 735 C CA . TYR A 1 92 ? 4.095 -2.782 -8.214 1.00 98.44 92 TYR A CA 1
ATOM 736 C C . TYR A 1 92 ? 4.634 -2.183 -9.526 1.00 98.44 92 TYR A C 1
ATOM 738 O O . TYR A 1 92 ? 5.558 -2.725 -10.125 1.00 98.44 92 TYR A O 1
ATOM 746 N N . THR A 1 93 ? 4.024 -1.121 -10.054 1.00 98.69 93 THR A N 1
ATOM 747 C CA . THR A 1 93 ? 4.331 -0.622 -11.406 1.00 98.69 93 THR A CA 1
ATOM 748 C C . THR A 1 93 ? 5.806 -0.245 -11.602 1.00 98.69 93 THR A C 1
ATOM 750 O O . THR A 1 93 ? 6.425 -0.616 -12.598 1.00 98.69 93 THR A O 1
ATOM 753 N N . ASP A 1 94 ? 6.393 0.465 -10.644 1.00 98.62 94 ASP A N 1
ATOM 754 C CA . ASP A 1 94 ? 7.783 0.920 -10.686 1.00 98.62 94 ASP A CA 1
ATOM 755 C C . ASP A 1 94 ? 8.781 -0.229 -10.551 1.00 98.62 94 ASP A C 1
ATOM 757 O O . ASP A 1 94 ? 9.687 -0.357 -11.377 1.00 98.62 94 ASP A O 1
ATOM 761 N N . GLY A 1 95 ? 8.589 -1.104 -9.563 1.00 98.75 95 GLY A N 1
ATOM 762 C CA . GLY A 1 95 ? 9.420 -2.288 -9.387 1.00 98.75 95 GLY A CA 1
ATOM 763 C C . GLY A 1 95 ? 9.292 -3.255 -10.562 1.00 98.75 95 GLY A C 1
ATOM 764 O O . GLY A 1 95 ? 10.286 -3.851 -10.967 1.00 98.75 95 GLY A O 1
ATOM 765 N N . ASN A 1 96 ? 8.104 -3.376 -11.158 1.00 98.88 96 ASN A N 1
ATOM 766 C CA . ASN A 1 96 ? 7.867 -4.157 -12.372 1.00 98.88 96 ASN A CA 1
ATOM 767 C C . ASN A 1 96 ? 8.618 -3.580 -13.578 1.00 98.88 96 ASN A C 1
ATOM 769 O O . ASN A 1 96 ? 9.255 -4.334 -14.318 1.00 98.88 96 ASN A O 1
ATOM 773 N N . LEU A 1 97 ? 8.618 -2.257 -13.760 1.00 98.88 97 LEU A N 1
ATOM 774 C CA . LEU A 1 97 ? 9.397 -1.618 -14.821 1.00 98.88 97 LEU A CA 1
ATOM 775 C C . LEU A 1 97 ? 10.905 -1.806 -14.604 1.00 98.88 97 LEU A C 1
ATOM 777 O O . LEU A 1 97 ? 11.607 -2.228 -15.521 1.00 98.88 97 LEU A O 1
ATOM 781 N N . VAL A 1 98 ? 11.402 -1.567 -13.387 1.00 98.81 98 VAL A N 1
ATOM 782 C CA . VAL A 1 98 ? 12.819 -1.774 -13.038 1.00 98.81 98 VAL A CA 1
ATOM 783 C C . VAL A 1 98 ? 13.225 -3.236 -13.240 1.00 98.81 98 VAL A C 1
ATOM 785 O O . VAL A 1 98 ? 14.273 -3.499 -13.825 1.00 98.81 98 VAL A O 1
ATOM 788 N N . ALA A 1 99 ? 12.387 -4.194 -12.836 1.00 98.75 99 ALA A N 1
ATOM 789 C CA . ALA A 1 99 ? 12.622 -5.617 -13.068 1.00 98.75 99 ALA A CA 1
ATOM 790 C C . ALA A 1 99 ? 12.678 -5.969 -14.561 1.00 98.75 99 ALA A C 1
ATOM 792 O O . ALA A 1 99 ? 13.501 -6.790 -14.959 1.00 98.75 99 ALA A O 1
ATOM 793 N N . SER A 1 100 ? 11.862 -5.320 -15.394 1.00 98.75 100 SER A N 1
ATOM 794 C CA . SER A 1 100 ? 11.878 -5.501 -16.854 1.00 98.75 100 SER A CA 1
ATOM 795 C C . SER A 1 100 ? 13.194 -5.010 -17.465 1.00 98.75 100 SER A C 1
ATOM 797 O O . SER A 1 100 ? 13.801 -5.685 -18.293 1.00 98.75 100 SER A O 1
ATOM 799 N N . LEU A 1 101 ? 13.692 -3.859 -17.002 1.00 98.62 101 LEU A N 1
ATOM 800 C CA . LEU A 1 101 ? 14.980 -3.314 -17.440 1.00 98.62 101 LEU A CA 1
ATOM 801 C C . LEU A 1 101 ? 16.161 -4.179 -16.968 1.00 98.62 101 LEU A C 1
ATOM 803 O O . LEU A 1 101 ? 17.081 -4.454 -17.740 1.00 98.62 101 LEU A O 1
ATOM 807 N N . LEU A 1 102 ? 16.136 -4.629 -15.710 1.00 98.31 102 LEU A N 1
ATOM 808 C CA . LEU A 1 102 ? 17.178 -5.482 -15.135 1.00 98.31 102 LEU A CA 1
ATOM 809 C C . LEU A 1 102 ? 17.224 -6.858 -15.804 1.00 98.31 102 LEU A C 1
ATOM 811 O O . LEU A 1 102 ? 18.305 -7.311 -16.177 1.00 98.31 102 LEU A O 1
ATOM 815 N N . SER A 1 103 ? 16.072 -7.507 -15.982 1.00 98.12 103 SER A N 1
ATOM 816 C CA . SER A 1 103 ? 15.984 -8.832 -16.607 1.00 98.12 103 SER A CA 1
ATOM 817 C C . SER A 1 103 ? 16.470 -8.816 -18.051 1.00 98.12 103 SER A C 1
ATOM 819 O O . SER A 1 103 ? 17.311 -9.637 -18.418 1.00 98.12 103 SER A O 1
ATOM 821 N N . SER A 1 104 ? 16.047 -7.818 -18.835 1.00 97.31 104 SER A N 1
ATOM 822 C CA . SER A 1 104 ? 16.522 -7.626 -20.205 1.00 97.31 104 SER A CA 1
ATOM 823 C C . SER A 1 104 ? 18.033 -7.389 -20.268 1.00 97.31 104 SER A C 1
ATOM 825 O O . SER A 1 104 ? 18.697 -7.950 -21.138 1.00 97.31 104 SER A O 1
ATOM 827 N N . LYS A 1 105 ? 18.592 -6.590 -19.348 1.00 96.81 105 LYS A N 1
ATOM 828 C CA . LYS A 1 105 ? 20.030 -6.287 -19.316 1.00 96.81 105 LYS A CA 1
ATOM 829 C C . LYS A 1 105 ? 20.880 -7.488 -18.895 1.00 96.81 105 LYS A C 1
ATOM 831 O O . LYS A 1 105 ? 21.971 -7.674 -19.426 1.00 96.81 105 LYS A O 1
ATOM 836 N N . LEU A 1 106 ? 20.420 -8.260 -17.912 1.00 97.06 106 LEU A N 1
ATOM 837 C CA . LEU A 1 106 ? 21.199 -9.336 -17.288 1.00 97.06 106 LEU A CA 1
ATOM 838 C C . LEU A 1 106 ? 20.920 -10.720 -17.898 1.00 97.06 106 LEU A C 1
ATOM 840 O O . LEU A 1 106 ? 21.673 -11.660 -17.637 1.00 97.06 106 LEU A O 1
ATOM 844 N N . GLY A 1 107 ? 19.863 -10.857 -18.707 1.00 97.44 107 GLY A N 1
ATOM 845 C CA . GLY A 1 107 ? 19.442 -12.130 -19.294 1.00 97.44 107 GLY A CA 1
ATOM 846 C C . GLY A 1 107 ? 19.046 -13.137 -18.214 1.00 97.44 107 GLY A C 1
ATOM 847 O O . GLY A 1 107 ? 19.680 -14.191 -18.082 1.00 97.44 107 GLY A O 1
ATOM 848 N N . VAL A 1 108 ? 18.061 -12.764 -17.392 1.00 97.88 108 VAL A N 1
ATOM 849 C CA . VAL A 1 108 ? 17.597 -13.521 -16.215 1.00 97.88 108 VAL A CA 1
ATOM 850 C C . VAL A 1 108 ? 16.075 -13.595 -16.189 1.00 97.88 108 VAL A C 1
ATOM 852 O O . VAL A 1 108 ? 15.413 -12.703 -16.715 1.00 97.88 108 VAL A O 1
ATOM 855 N N . THR A 1 109 ? 15.534 -14.636 -15.554 1.00 98.62 109 THR A N 1
ATOM 856 C CA . THR A 1 109 ? 14.083 -14.859 -15.479 1.00 98.62 109 THR A CA 1
ATOM 857 C C . THR A 1 109 ? 13.392 -13.716 -14.732 1.00 98.62 109 THR A C 1
ATOM 859 O O . THR A 1 109 ? 13.843 -13.314 -13.655 1.00 98.62 109 THR A O 1
ATOM 862 N N . GLN A 1 110 ? 12.282 -13.216 -15.270 1.00 98.62 110 GLN A N 1
ATOM 863 C CA . GLN A 1 110 ? 11.475 -12.146 -14.696 1.00 98.62 110 GLN A CA 1
ATOM 864 C C . GLN A 1 110 ? 10.124 -12.661 -14.184 1.00 98.62 110 GLN A C 1
ATOM 866 O O . GLN A 1 110 ? 9.277 -13.115 -14.954 1.00 98.62 110 GLN A O 1
ATOM 871 N N . GLY A 1 111 ? 9.879 -12.469 -12.889 1.00 98.62 111 GLY A N 1
ATOM 872 C CA . GLY A 1 111 ? 8.542 -12.509 -12.299 1.00 98.62 111 GLY A CA 1
ATOM 873 C C . GLY A 1 111 ? 7.998 -11.104 -12.051 1.00 98.62 111 GLY A C 1
ATOM 874 O O . GLY A 1 111 ? 8.769 -10.187 -11.762 1.00 98.62 111 GLY A O 1
ATOM 875 N N . THR A 1 112 ? 6.681 -10.915 -12.100 1.00 98.81 112 THR A N 1
ATOM 876 C CA . THR A 1 112 ? 6.044 -9.674 -11.620 1.00 98.81 112 THR A CA 1
ATOM 877 C C . THR A 1 112 ? 4.858 -9.938 -10.704 1.00 98.81 112 THR A C 1
ATOM 879 O O . THR A 1 112 ? 4.130 -10.920 -10.853 1.00 98.81 112 THR A O 1
ATOM 882 N N . ILE A 1 113 ? 4.671 -9.033 -9.743 1.00 98.62 113 ILE A N 1
ATOM 883 C CA . ILE A 1 113 ? 3.526 -8.980 -8.832 1.00 98.62 113 ILE A CA 1
ATOM 884 C C . ILE A 1 113 ? 2.979 -7.556 -8.889 1.00 98.62 113 ILE A C 1
ATOM 886 O O . ILE A 1 113 ? 3.653 -6.609 -8.476 1.00 98.62 113 ILE A O 1
ATOM 890 N N . ALA A 1 114 ? 1.765 -7.364 -9.412 1.00 97.38 114 ALA A N 1
ATOM 891 C CA . ALA A 1 114 ? 1.200 -6.018 -9.517 1.00 97.38 114 ALA A CA 1
ATOM 892 C C . ALA A 1 114 ? 0.868 -5.413 -8.149 1.00 97.38 114 ALA A C 1
ATOM 894 O O . ALA A 1 114 ? 1.059 -4.215 -7.964 1.00 97.38 114 ALA A O 1
ATOM 895 N N . HIS A 1 115 ? 0.370 -6.213 -7.195 1.00 94.00 115 HIS A N 1
ATOM 896 C CA . HIS A 1 115 ? -0.272 -5.785 -5.932 1.00 94.00 115 HIS A CA 1
ATOM 897 C C . HIS A 1 115 ? -1.556 -4.966 -6.130 1.00 94.00 115 HIS A C 1
ATOM 899 O O . HIS A 1 115 ? -2.535 -5.134 -5.401 1.00 94.00 115 HIS A O 1
ATOM 905 N N . ALA A 1 116 ? -1.558 -4.057 -7.099 1.00 92.06 116 ALA A N 1
ATOM 906 C CA . ALA A 1 116 ? -2.697 -3.291 -7.550 1.00 92.06 116 ALA A CA 1
ATOM 907 C C . ALA A 1 116 ? -2.442 -2.687 -8.933 1.00 92.06 116 ALA A C 1
ATOM 909 O O . ALA A 1 116 ? -1.328 -2.269 -9.228 1.00 92.06 116 ALA A O 1
ATOM 910 N N . LEU A 1 117 ? -3.512 -2.528 -9.712 1.00 96.31 117 LEU A N 1
ATOM 911 C CA . LEU A 1 117 ? -3.488 -1.784 -10.971 1.00 96.31 117 LEU A CA 1
ATOM 912 C C . LEU A 1 117 ? -4.370 -0.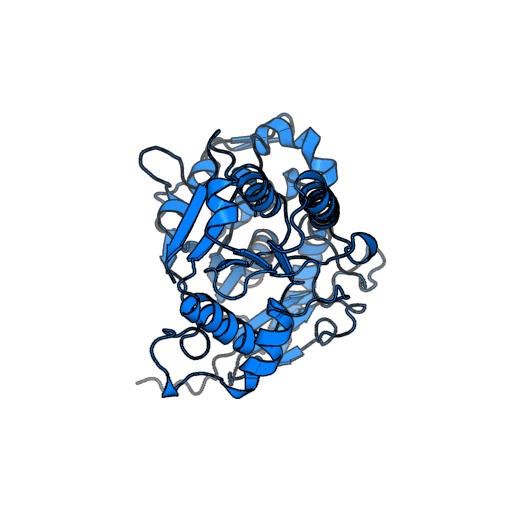537 -10.860 1.00 96.31 117 LEU A C 1
ATOM 914 O O . LEU A 1 117 ? -5.598 -0.631 -10.750 1.00 96.31 117 LEU A O 1
ATOM 918 N N . GLU A 1 118 ? -3.739 0.641 -10.865 1.00 95.50 118 GLU A N 1
ATOM 919 C CA . GLU A 1 118 ? -4.395 1.919 -10.540 1.00 95.50 118 GLU A CA 1
ATOM 920 C C . GLU A 1 118 ? -5.503 2.293 -11.536 1.00 95.50 118 GLU A C 1
ATOM 922 O O . GLU A 1 118 ? -6.503 2.891 -11.136 1.00 95.50 118 GLU A O 1
ATOM 927 N N . LYS A 1 119 ? -5.426 1.807 -12.783 1.00 95.94 119 LYS A N 1
ATOM 928 C CA . LYS A 1 119 ? -6.487 1.969 -13.792 1.00 95.94 119 LYS A CA 1
ATOM 929 C C . LYS A 1 119 ? -7.866 1.500 -13.304 1.00 95.94 119 LYS A C 1
ATOM 931 O O . LYS A 1 119 ? -8.887 2.038 -13.710 1.00 95.94 119 LYS A O 1
ATOM 936 N N . THR A 1 120 ? -7.903 0.506 -12.410 1.00 92.38 120 THR A N 1
ATOM 937 C CA . THR A 1 120 ? -9.144 -0.047 -11.823 1.00 92.38 120 THR A CA 1
ATOM 938 C C . THR A 1 120 ? -9.547 0.560 -10.481 1.00 92.38 120 THR A C 1
ATOM 940 O O . THR A 1 120 ? -10.538 0.154 -9.876 1.00 92.38 120 THR A O 1
ATOM 943 N N . LYS A 1 121 ? -8.753 1.497 -9.966 1.00 89.38 121 LYS A N 1
ATOM 944 C CA . LYS A 1 121 ? -9.039 2.224 -8.725 1.00 89.38 121 LYS A CA 1
ATOM 945 C C . LYS A 1 121 ? -9.517 3.645 -9.004 1.00 89.38 121 LYS A C 1
ATOM 947 O O . LYS A 1 121 ? -10.269 4.192 -8.199 1.00 89.38 121 LYS A O 1
ATOM 952 N N . TYR A 1 122 ? -9.105 4.214 -10.134 1.00 91.25 122 TYR A N 1
ATOM 953 C CA . TYR A 1 122 ? -9.473 5.555 -10.571 1.00 91.25 122 TYR A CA 1
ATOM 954 C C . TYR A 1 122 ? -10.414 5.492 -11.783 1.00 91.25 122 TYR A C 1
ATOM 956 O O . TYR A 1 122 ? -10.040 5.020 -12.857 1.00 91.25 122 TYR A O 1
ATOM 964 N N . ASP A 1 123 ? -11.642 5.977 -11.582 1.00 87.69 123 ASP A N 1
ATOM 965 C CA . ASP A 1 123 ? -12.730 6.003 -12.569 1.00 87.69 123 ASP A CA 1
ATOM 966 C C . ASP A 1 123 ? -12.323 6.680 -13.881 1.00 87.69 123 ASP A C 1
ATOM 968 O O . ASP A 1 123 ? -11.851 7.817 -13.868 1.00 87.69 123 ASP A O 1
ATOM 972 N N . ASP A 1 124 ? -12.552 5.998 -15.008 1.00 93.44 124 ASP A N 1
ATOM 973 C CA . ASP A 1 124 ? -12.238 6.473 -16.364 1.00 93.44 124 ASP A CA 1
ATOM 974 C C . ASP A 1 124 ? -10.806 7.015 -16.516 1.00 93.44 124 ASP A C 1
ATOM 976 O O . ASP A 1 124 ? -10.551 7.876 -17.361 1.00 93.44 124 ASP A O 1
ATOM 980 N N . SER A 1 125 ? -9.868 6.565 -15.676 1.00 96.06 125 SER A N 1
ATOM 981 C CA . SER A 1 125 ? -8.524 7.150 -15.608 1.00 96.06 125 SER A CA 1
ATOM 982 C C . SER A 1 125 ? -7.719 6.974 -16.892 1.00 96.06 125 SER A C 1
ATOM 984 O O . SER A 1 125 ? -6.812 7.760 -17.145 1.00 96.06 125 SER A O 1
ATOM 986 N N . ASP A 1 126 ? -8.065 5.999 -17.734 1.00 96.06 126 ASP A N 1
ATOM 987 C CA . ASP A 1 126 ? -7.505 5.825 -19.072 1.00 96.06 126 ASP A CA 1
ATOM 988 C C . ASP A 1 126 ? -8.083 6.820 -20.087 1.00 96.06 126 ASP A C 1
ATOM 990 O O . ASP A 1 126 ? -7.328 7.489 -20.789 1.00 96.06 126 ASP A O 1
ATOM 994 N N . VAL A 1 127 ? -9.404 6.990 -20.148 1.00 96.94 127 VAL A N 1
ATOM 995 C CA . VAL A 1 127 ? -10.053 7.921 -21.089 1.00 96.94 127 VAL A CA 1
ATOM 996 C C . VAL A 1 127 ? -9.819 9.383 -20.690 1.00 96.94 127 VAL A C 1
ATOM 998 O O . VAL A 1 127 ? -9.563 10.225 -21.553 1.00 96.94 127 VAL A O 1
ATOM 1001 N N . LYS A 1 128 ? -9.857 9.682 -19.387 1.00 96.81 128 LYS A N 1
ATOM 1002 C CA . LYS A 1 128 ? -9.660 11.019 -18.796 1.00 96.81 128 LYS A CA 1
ATOM 1003 C C . LYS A 1 128 ? -8.227 11.257 -18.321 1.00 96.81 128 LYS A C 1
ATOM 1005 O O . LYS A 1 128 ? -7.977 12.194 -17.563 1.00 96.81 128 LYS A O 1
ATOM 1010 N N . TRP A 1 129 ? -7.271 10.446 -18.782 1.00 97.31 129 TRP A N 1
ATOM 1011 C CA . TRP A 1 129 ? -5.886 10.482 -18.308 1.00 97.31 129 TRP A CA 1
ATOM 1012 C C . TRP A 1 129 ? -5.296 11.895 -18.313 1.00 97.31 129 TRP A C 1
ATOM 1014 O O . TRP A 1 129 ? -4.703 12.290 -17.322 1.00 97.31 129 TRP A O 1
ATOM 1024 N N . ARG A 1 130 ? -5.538 12.701 -19.361 1.00 96.94 130 ARG A N 1
ATOM 1025 C CA . ARG A 1 130 ? -5.009 14.076 -19.494 1.00 96.94 130 ARG A CA 1
ATOM 1026 C C . ARG A 1 130 ? -5.395 14.991 -18.335 1.00 96.94 130 ARG A C 1
ATOM 1028 O O . ARG A 1 130 ? -4.591 15.812 -17.909 1.00 96.94 130 ARG A O 1
ATOM 1035 N N . GLU A 1 131 ? -6.621 14.856 -17.836 1.00 97.06 131 GLU A N 1
ATOM 1036 C CA . GLU A 1 131 ? -7.118 15.650 -16.709 1.00 97.06 131 GLU A CA 1
ATOM 1037 C C . GLU A 1 131 ? -6.429 15.237 -15.407 1.00 97.06 131 GLU A C 1
ATOM 1039 O O . GLU A 1 131 ? -6.189 16.070 -14.541 1.00 97.06 131 GLU A O 1
ATOM 1044 N N . MET A 1 132 ? -6.075 13.959 -15.283 1.00 95.94 132 MET A N 1
ATOM 1045 C CA . MET A 1 132 ? -5.459 13.370 -14.094 1.00 95.94 132 MET A CA 1
ATOM 1046 C C . MET A 1 132 ? -3.927 13.388 -14.139 1.00 95.94 132 MET A C 1
ATOM 1048 O O . MET A 1 132 ? -3.278 13.253 -13.101 1.00 95.94 132 MET A O 1
ATOM 1052 N N . ASP A 1 133 ? -3.340 13.579 -15.322 1.00 96.12 133 ASP A N 1
ATOM 1053 C CA . ASP A 1 133 ? -1.922 13.339 -15.567 1.00 96.12 133 ASP A CA 1
ATOM 1054 C C . ASP A 1 133 ? -1.047 14.295 -14.769 1.00 96.12 133 ASP A C 1
ATOM 1056 O O . ASP A 1 133 ? -0.083 13.853 -14.172 1.00 96.12 133 ASP A O 1
ATOM 1060 N N . HIS A 1 134 ? -1.431 15.565 -14.624 1.00 94.12 134 HIS A N 1
ATOM 1061 C CA . HIS A 1 134 ? -0.687 16.536 -13.811 1.00 94.12 134 HIS A CA 1
ATOM 1062 C C . HIS A 1 134 ? -0.563 16.147 -12.321 1.00 94.12 134 HIS A C 1
ATOM 1064 O O . HIS A 1 134 ? 0.309 16.668 -11.625 1.00 94.12 134 HIS A O 1
ATOM 1070 N N . LYS A 1 135 ? -1.450 15.275 -11.816 1.00 92.88 135 LYS A N 1
ATOM 1071 C CA . LYS A 1 135 ? -1.484 14.837 -10.412 1.00 92.88 135 LYS A CA 1
ATOM 1072 C C . LYS A 1 135 ? -0.966 13.413 -10.212 1.00 92.88 135 LYS A C 1
ATOM 1074 O O . LYS A 1 135 ? -0.347 13.165 -9.183 1.00 92.88 135 LYS A O 1
ATOM 1079 N N . TYR A 1 136 ? -1.264 12.503 -11.136 1.00 95.94 136 TYR A N 1
ATOM 1080 C CA . TYR A 1 136 ? -1.045 11.063 -10.961 1.00 95.94 136 TYR A CA 1
ATOM 1081 C C . TYR A 1 136 ? -0.075 10.447 -11.975 1.00 95.94 136 TYR A C 1
ATOM 1083 O O . TYR A 1 136 ? 0.342 9.307 -11.789 1.00 95.94 136 TYR A O 1
ATOM 1091 N N . HIS A 1 137 ? 0.261 11.171 -13.048 1.00 97.88 137 HIS A N 1
ATOM 1092 C CA . HIS A 1 137 ? 1.137 10.703 -14.131 1.00 97.88 137 HIS A CA 1
ATOM 1093 C C . HIS A 1 137 ? 0.725 9.319 -14.676 1.00 97.88 137 HIS A C 1
ATOM 1095 O O . HIS A 1 137 ? 1.557 8.438 -14.913 1.00 97.88 137 HIS A O 1
ATOM 1101 N N . PHE A 1 138 ? -0.586 9.113 -14.864 1.00 98.06 138 PHE A N 1
ATOM 1102 C CA . PHE A 1 138 ? -1.139 7.842 -15.336 1.00 98.06 138 PHE A CA 1
ATOM 1103 C C . PHE A 1 138 ? -0.656 7.460 -16.736 1.00 98.06 138 PHE A C 1
ATOM 1105 O O . PHE A 1 138 ? -0.572 6.271 -17.035 1.00 98.06 138 PHE A O 1
ATOM 1112 N N . SER A 1 139 ? -0.274 8.431 -17.571 1.00 98.06 139 SER A N 1
ATOM 1113 C CA . SER A 1 139 ? 0.370 8.145 -18.856 1.00 98.06 139 SER A CA 1
ATOM 1114 C C . SER A 1 139 ? 1.637 7.298 -18.691 1.00 98.06 139 SER A C 1
ATOM 1116 O O . SER A 1 139 ? 1.794 6.276 -19.367 1.00 98.06 139 SER A O 1
ATOM 1118 N N . CYS A 1 140 ? 2.508 7.669 -17.749 1.00 98.44 140 CYS A N 1
ATOM 1119 C CA . CYS A 1 140 ? 3.706 6.914 -17.400 1.00 98.44 140 CYS A CA 1
ATOM 1120 C C . CYS A 1 140 ? 3.345 5.578 -16.749 1.00 98.44 140 CYS A C 1
ATOM 1122 O O . CYS A 1 140 ? 3.869 4.541 -17.156 1.00 98.44 140 CYS A O 1
ATOM 1124 N N . GLN A 1 141 ? 2.422 5.595 -15.782 1.00 98.56 141 GLN A N 1
ATOM 1125 C CA . GLN A 1 141 ? 2.046 4.398 -15.033 1.00 98.56 141 GLN A CA 1
ATOM 1126 C C . GLN A 1 141 ? 1.483 3.301 -15.936 1.00 98.56 141 GLN A C 1
ATOM 1128 O O . GLN A 1 141 ? 1.995 2.186 -15.945 1.00 98.56 141 GLN A O 1
ATOM 1133 N N . PHE A 1 142 ? 0.475 3.617 -16.748 1.00 98.44 142 PHE A N 1
ATOM 1134 C CA . PHE A 1 142 ? -0.165 2.616 -17.599 1.00 98.44 142 PHE A CA 1
ATOM 1135 C C . PHE A 1 142 ? 0.787 2.115 -18.681 1.00 98.44 142 PHE A C 1
ATOM 1137 O O . PHE A 1 142 ? 0.744 0.945 -19.041 1.00 98.44 142 PHE A O 1
ATOM 1144 N N . THR A 1 143 ? 1.697 2.961 -19.168 1.00 98.44 143 THR A N 1
ATOM 1145 C CA . THR A 1 143 ? 2.747 2.519 -20.095 1.00 98.44 143 THR A CA 1
ATOM 1146 C C . THR A 1 143 ? 3.712 1.540 -19.422 1.00 98.44 143 THR A C 1
ATOM 1148 O O . THR A 1 143 ? 4.016 0.496 -19.995 1.00 98.44 143 THR A O 1
ATOM 1151 N N . ALA A 1 144 ? 4.151 1.830 -18.196 1.00 98.62 144 ALA A N 1
ATOM 1152 C CA . ALA A 1 144 ? 5.025 0.956 -17.418 1.00 98.62 144 ALA A CA 1
ATOM 1153 C C . ALA A 1 144 ? 4.359 -0.389 -17.078 1.00 98.62 144 ALA A C 1
ATOM 1155 O O . ALA A 1 144 ? 4.983 -1.439 -17.247 1.00 98.62 144 ALA A O 1
ATOM 1156 N N . ASP A 1 145 ? 3.082 -0.365 -16.685 1.00 98.56 145 ASP A N 1
ATOM 1157 C CA . ASP A 1 145 ? 2.272 -1.566 -16.465 1.00 98.56 145 ASP A CA 1
ATOM 1158 C C . ASP A 1 145 ? 2.213 -2.422 -17.740 1.00 98.56 145 ASP A C 1
ATOM 1160 O O . ASP A 1 145 ? 2.489 -3.621 -17.694 1.00 98.56 145 ASP A O 1
ATOM 1164 N N . MET A 1 146 ? 1.939 -1.807 -18.898 1.00 98.25 146 MET A N 1
ATOM 1165 C CA . MET A 1 146 ? 1.859 -2.525 -20.172 1.00 98.25 146 MET A CA 1
ATOM 1166 C C . MET A 1 146 ? 3.189 -3.137 -20.613 1.00 98.25 146 MET A C 1
ATOM 1168 O O . MET A 1 146 ? 3.189 -4.254 -21.137 1.00 98.25 146 MET A O 1
ATOM 1172 N N . ILE A 1 147 ? 4.307 -2.435 -20.399 1.00 98.25 147 ILE A N 1
ATOM 1173 C CA . ILE A 1 147 ? 5.648 -2.971 -20.657 1.00 98.25 147 ILE A CA 1
ATOM 1174 C C . ILE A 1 147 ? 5.854 -4.212 -19.793 1.00 98.25 147 ILE A C 1
ATOM 1176 O O . ILE A 1 147 ? 6.059 -5.304 -20.321 1.00 98.25 147 ILE A O 1
ATOM 1180 N N . ALA A 1 148 ? 5.725 -4.070 -18.475 1.00 98.38 148 ALA A N 1
ATOM 1181 C CA . ALA A 1 148 ? 6.108 -5.136 -17.567 1.00 98.38 148 ALA A CA 1
ATOM 1182 C C . ALA A 1 148 ? 5.191 -6.365 -17.644 1.00 98.38 148 ALA A C 1
ATOM 1184 O O . ALA A 1 148 ? 5.681 -7.492 -17.571 1.00 98.38 148 ALA A O 1
ATOM 1185 N N . MET A 1 149 ? 3.880 -6.185 -17.852 1.00 98.19 149 MET A N 1
ATOM 1186 C CA . MET A 1 149 ? 2.953 -7.305 -18.081 1.00 98.19 149 MET A CA 1
ATOM 1187 C C . MET A 1 149 ? 3.384 -8.173 -19.268 1.00 98.19 149 MET A C 1
ATOM 1189 O O . MET A 1 149 ? 3.267 -9.399 -19.229 1.00 98.19 149 MET A O 1
ATOM 1193 N N . ASN A 1 150 ? 3.888 -7.545 -20.331 1.00 97.75 150 ASN A N 1
ATOM 1194 C CA . ASN A 1 150 ? 4.232 -8.246 -21.561 1.00 97.75 150 ASN A CA 1
ATOM 1195 C C . ASN A 1 150 ? 5.660 -8.799 -21.559 1.00 97.75 150 ASN A C 1
ATOM 1197 O O . ASN A 1 150 ? 5.870 -9.858 -22.149 1.00 97.75 150 ASN A O 1
ATOM 1201 N N . THR A 1 151 ? 6.613 -8.159 -20.872 1.00 97.38 151 THR A N 1
ATOM 1202 C CA . THR A 1 151 ? 7.994 -8.669 -20.772 1.00 97.38 151 THR A CA 1
ATOM 1203 C C . THR A 1 151 ? 8.174 -9.771 -19.731 1.00 97.38 151 THR A C 1
ATOM 1205 O O . THR A 1 151 ? 9.141 -10.514 -19.822 1.00 97.38 151 THR A O 1
ATOM 1208 N N . SER A 1 152 ? 7.262 -9.895 -18.761 1.00 98.00 152 SER A N 1
ATOM 1209 C CA . SER A 1 152 ? 7.361 -10.912 -17.708 1.00 98.00 152 SER A CA 1
ATOM 1210 C C . SER A 1 152 ? 7.312 -12.337 -18.262 1.00 98.00 152 SER A C 1
ATOM 1212 O O . SER A 1 152 ? 6.423 -12.660 -19.064 1.00 98.00 152 SER A O 1
ATOM 1214 N N . ASP A 1 153 ? 8.186 -13.201 -17.738 1.00 98.62 153 ASP A N 1
ATOM 1215 C CA . ASP A 1 153 ? 8.141 -14.648 -17.973 1.00 98.62 153 ASP A CA 1
ATOM 1216 C C . ASP A 1 153 ? 6.967 -15.285 -17.219 1.00 98.62 153 ASP A C 1
ATOM 1218 O O . ASP A 1 153 ? 6.283 -16.161 -17.745 1.00 98.62 153 ASP A O 1
ATOM 1222 N N . PHE A 1 154 ? 6.690 -14.810 -16.000 1.00 98.62 154 PHE A N 1
ATOM 1223 C CA . PHE A 1 154 ? 5.511 -15.194 -15.225 1.00 98.62 154 PHE A CA 1
ATOM 1224 C C . PHE A 1 154 ? 4.966 -14.031 -14.388 1.00 98.62 154 PHE A C 1
ATOM 1226 O O . PHE A 1 154 ? 5.681 -13.102 -14.010 1.00 98.62 154 PHE A O 1
ATOM 1233 N N . ILE A 1 155 ? 3.672 -14.095 -14.088 1.00 98.75 155 ILE A N 1
ATOM 1234 C CA . ILE A 1 155 ? 2.940 -13.108 -13.299 1.00 98.75 155 ILE A CA 1
ATOM 1235 C C . ILE A 1 155 ? 2.287 -13.833 -12.129 1.00 98.75 155 ILE A C 1
ATOM 1237 O O . ILE A 1 155 ? 1.545 -14.795 -12.330 1.00 98.75 155 ILE A O 1
ATOM 1241 N N . ILE A 1 156 ? 2.538 -13.355 -10.914 1.00 98.56 156 ILE A N 1
ATOM 1242 C CA . ILE A 1 156 ? 1.891 -13.855 -9.703 1.00 98.56 156 ILE A CA 1
ATOM 1243 C C . ILE A 1 156 ? 0.780 -12.885 -9.300 1.00 98.56 156 ILE A C 1
ATOM 1245 O O . ILE A 1 156 ? 1.028 -11.707 -9.039 1.00 98.56 156 ILE A O 1
ATOM 1249 N N . ALA A 1 157 ? -0.439 -13.407 -9.211 1.00 97.38 157 ALA A N 1
ATOM 1250 C CA . ALA A 1 157 ? -1.593 -12.715 -8.652 1.00 97.38 157 ALA A CA 1
ATOM 1251 C C . ALA A 1 157 ? -1.993 -13.344 -7.312 1.00 97.38 157 ALA A C 1
ATOM 1253 O O . ALA A 1 157 ? -1.835 -14.549 -7.094 1.00 97.38 157 ALA A O 1
ATOM 1254 N N . SER A 1 158 ? -2.572 -12.543 -6.419 1.00 94.31 158 SER A N 1
ATOM 1255 C CA . SER A 1 158 ? -3.039 -13.039 -5.117 1.00 94.31 158 SER A CA 1
ATOM 1256 C C . SER A 1 158 ? -4.367 -13.788 -5.228 1.00 94.31 158 SER A C 1
ATOM 1258 O O . SER A 1 158 ? -4.681 -14.631 -4.389 1.00 94.31 158 SER A O 1
ATOM 1260 N N . THR A 1 159 ? -5.182 -13.467 -6.239 1.00 94.38 159 THR A N 1
ATOM 1261 C CA . THR A 1 159 ? -6.527 -14.033 -6.417 1.00 94.38 159 THR A CA 1
ATOM 1262 C C . THR A 1 159 ? -6.889 -14.207 -7.889 1.00 94.38 159 THR A C 1
ATOM 1264 O O . THR A 1 159 ? -6.357 -13.526 -8.761 1.00 94.38 159 THR A O 1
ATOM 1267 N N . TYR A 1 160 ? -7.878 -15.060 -8.168 1.00 94.69 160 TYR A N 1
ATOM 1268 C CA . TYR A 1 160 ? -8.475 -15.162 -9.504 1.00 94.69 160 TYR A CA 1
ATOM 1269 C C . TYR A 1 160 ? -9.141 -13.849 -9.948 1.00 94.69 160 TYR A C 1
ATOM 1271 O O . TYR A 1 160 ? -9.033 -13.455 -11.107 1.00 94.69 160 TYR A O 1
ATOM 1279 N N . GLN A 1 161 ? -9.784 -13.144 -9.010 1.00 92.19 161 GLN A N 1
ATOM 1280 C CA . GLN A 1 161 ? -10.470 -11.875 -9.265 1.00 92.19 161 GLN A CA 1
ATOM 1281 C C . GLN A 1 161 ? -9.517 -10.782 -9.763 1.00 92.19 161 GLN A C 1
ATOM 1283 O O . GLN A 1 161 ? -9.908 -9.948 -10.577 1.00 92.19 161 GLN A O 1
ATOM 1288 N N . GLU A 1 162 ? -8.263 -10.796 -9.318 1.00 94.19 162 GLU A N 1
ATOM 1289 C CA . GLU A 1 162 ? -7.225 -9.898 -9.822 1.00 94.19 162 GLU A CA 1
ATOM 1290 C C . GLU A 1 162 ? -6.966 -10.111 -11.323 1.00 94.19 162 GLU A C 1
ATOM 1292 O O . GLU A 1 162 ? -6.796 -9.136 -12.052 1.00 94.19 162 GLU A O 1
ATOM 1297 N N . ILE A 1 163 ? -7.025 -11.355 -11.806 1.00 96.44 163 ILE A N 1
ATOM 1298 C CA . ILE A 1 163 ? -6.771 -11.703 -13.209 1.00 96.44 163 ILE A CA 1
ATOM 1299 C C . ILE A 1 163 ? -8.029 -11.491 -14.061 1.00 96.44 163 ILE A C 1
ATOM 1301 O O . ILE A 1 163 ? -8.046 -10.607 -14.915 1.00 96.44 163 ILE A O 1
ATOM 1305 N N . ALA A 1 164 ? -9.077 -12.277 -13.801 1.00 95.69 164 ALA A N 1
ATOM 1306 C CA . ALA A 1 164 ? -10.264 -12.423 -14.655 1.00 95.69 164 ALA A CA 1
ATOM 1307 C C . ALA A 1 164 ? -11.581 -12.064 -13.939 1.00 95.69 164 ALA A C 1
ATOM 1309 O O . ALA A 1 164 ? -12.670 -12.386 -14.403 1.00 95.69 164 ALA A O 1
ATOM 1310 N N . GLY A 1 165 ? -11.492 -11.419 -12.773 1.00 93.12 165 GLY A N 1
ATOM 1311 C CA . GLY A 1 165 ? -12.651 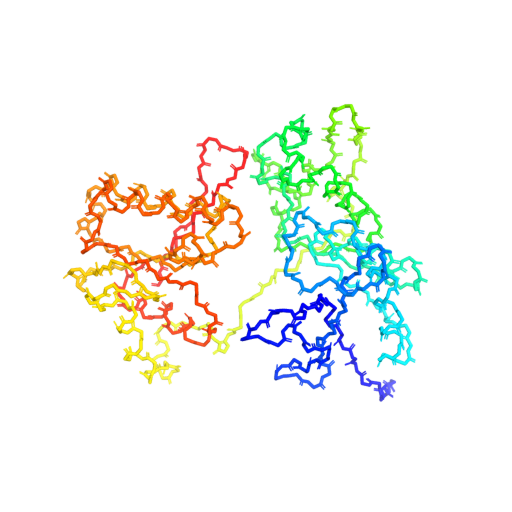-10.818 -12.128 1.00 93.12 165 GLY A CA 1
ATOM 1312 C C . GLY A 1 165 ? -13.676 -11.830 -11.625 1.00 93.12 165 GLY A C 1
ATOM 1313 O O . GLY A 1 165 ? -13.354 -12.809 -10.948 1.00 93.12 165 GLY A O 1
ATOM 1314 N N . SER A 1 166 ? -14.940 -11.537 -11.898 1.00 91.31 166 SER A N 1
ATOM 1315 C CA . SER A 1 166 ? -16.091 -12.380 -11.592 1.00 91.31 166 SER A CA 1
ATOM 1316 C C . SER A 1 166 ? -17.013 -12.453 -12.809 1.00 91.31 166 SER A C 1
ATOM 1318 O O . SER A 1 166 ? -16.755 -11.844 -13.841 1.00 91.31 166 SER A O 1
ATOM 1320 N N . LYS A 1 167 ? -18.141 -13.160 -12.685 1.00 88.44 167 LYS A N 1
ATOM 1321 C CA . LYS A 1 167 ? -19.156 -13.198 -13.751 1.00 88.44 167 LYS A CA 1
ATOM 1322 C C . LYS A 1 167 ? -19.691 -11.814 -14.133 1.00 88.44 167 LYS A C 1
ATOM 1324 O O . LYS A 1 167 ? -20.090 -11.622 -15.274 1.00 88.44 167 LYS A O 1
ATOM 1329 N N . ASP A 1 168 ? -19.707 -10.881 -13.183 1.00 89.81 168 ASP A N 1
ATOM 1330 C CA . ASP A 1 168 ? -20.379 -9.587 -13.334 1.00 89.81 168 ASP A CA 1
ATOM 1331 C C . ASP A 1 168 ? -19.403 -8.419 -13.516 1.00 89.81 168 ASP A C 1
ATOM 1333 O O . ASP A 1 168 ? -19.824 -7.311 -13.849 1.00 89.81 168 ASP A O 1
ATOM 1337 N N . LYS A 1 169 ? -18.109 -8.624 -13.239 1.00 86.19 169 LYS A N 1
ATOM 1338 C CA . LYS A 1 169 ? -17.100 -7.560 -13.262 1.00 86.19 169 LYS A CA 1
ATOM 1339 C C . LYS A 1 169 ? -15.783 -8.070 -13.840 1.00 86.19 169 LYS A C 1
ATOM 1341 O O . LYS A 1 169 ? -15.309 -9.101 -13.363 1.00 86.19 169 LYS A O 1
ATOM 1346 N N . PRO A 1 170 ? -15.150 -7.317 -14.757 1.00 91.69 170 PRO A N 1
ATOM 1347 C CA . PRO A 1 170 ? -13.853 -7.699 -15.286 1.00 91.69 170 PRO A CA 1
ATOM 1348 C C . PRO A 1 170 ? -12.770 -7.653 -14.205 1.00 91.69 170 PRO A C 1
ATOM 1350 O O . PRO A 1 170 ? -12.848 -6.871 -13.247 1.00 91.69 170 PRO A O 1
ATOM 1353 N N . GLY A 1 171 ? -11.752 -8.491 -14.378 1.00 94.25 171 GLY A N 1
ATOM 1354 C CA . GLY A 1 171 ? -10.561 -8.511 -13.535 1.00 94.25 171 GLY A CA 1
ATOM 1355 C C . GLY A 1 171 ? -9.691 -7.267 -13.676 1.00 94.25 171 GLY A C 1
ATOM 1356 O O . GLY A 1 171 ? -9.862 -6.450 -14.585 1.00 94.25 171 GLY A O 1
ATOM 1357 N N . GLN A 1 172 ? -8.718 -7.122 -12.775 1.00 95.75 172 GLN A N 1
ATOM 1358 C CA . GLN A 1 172 ? -7.777 -6.006 -12.850 1.00 95.75 172 GLN A CA 1
ATOM 1359 C C . GLN A 1 172 ? -6.914 -6.121 -14.109 1.00 95.75 172 GLN A C 1
ATOM 1361 O O . GLN A 1 172 ? -6.903 -5.188 -14.912 1.00 95.75 172 GLN A O 1
ATOM 1366 N N . TYR A 1 173 ? -6.274 -7.270 -14.339 1.00 97.56 173 TYR A N 1
ATOM 1367 C CA . TYR A 1 173 ? -5.521 -7.518 -15.574 1.00 97.56 173 TYR A CA 1
ATOM 1368 C C . TYR A 1 173 ? -6.433 -7.541 -16.804 1.00 97.56 173 TYR A C 1
ATOM 1370 O O . TYR A 1 173 ? -6.110 -6.908 -17.803 1.00 97.56 173 TYR A O 1
ATOM 1378 N N . GLU A 1 174 ? -7.607 -8.173 -16.724 1.00 96.88 174 GLU A N 1
ATOM 1379 C CA . GLU A 1 174 ? -8.585 -8.182 -17.823 1.00 96.88 174 GLU A CA 1
ATOM 1380 C C . GLU A 1 174 ? -8.963 -6.773 -18.298 1.00 96.88 174 GLU A C 1
ATOM 1382 O O . GLU A 1 174 ? -9.075 -6.529 -19.497 1.00 96.88 174 GLU A O 1
ATOM 1387 N N . SER A 1 175 ? -9.074 -5.805 -17.383 1.00 96.06 175 SER A N 1
ATOM 1388 C CA . SER A 1 175 ? -9.356 -4.411 -17.746 1.00 96.06 175 SER A CA 1
ATOM 1389 C C . SER A 1 175 ? -8.252 -3.743 -18.586 1.00 96.06 175 SER A C 1
ATOM 1391 O O . SER A 1 175 ? -8.480 -2.663 -19.132 1.00 96.06 175 SER A O 1
ATOM 1393 N N . HIS A 1 176 ? -7.074 -4.367 -18.703 1.00 97.31 176 HIS A N 1
ATOM 1394 C CA . HIS A 1 176 ? -5.952 -3.946 -19.549 1.00 97.31 176 HIS A CA 1
ATOM 1395 C C . HIS A 1 176 ? -5.896 -4.722 -20.878 1.00 97.31 176 HIS A C 1
ATOM 1397 O O . HIS A 1 176 ? -4.992 -4.492 -21.680 1.00 97.31 176 HIS A O 1
ATOM 1403 N N . TYR A 1 177 ? -6.862 -5.613 -21.156 1.00 97.00 177 TYR A N 1
ATOM 1404 C CA . TYR A 1 177 ? -6.952 -6.317 -22.439 1.00 97.00 177 TYR A CA 1
ATOM 1405 C C . TYR A 1 177 ? -7.112 -5.341 -23.606 1.00 97.00 177 TYR A C 1
ATOM 1407 O O . TYR A 1 177 ? -6.404 -5.452 -24.600 1.00 97.00 177 TYR A O 1
ATOM 1415 N N . ALA A 1 178 ? -8.011 -4.365 -23.492 1.00 96.81 178 ALA A N 1
ATOM 1416 C CA . ALA A 1 178 ? -8.180 -3.329 -24.501 1.00 96.81 178 ALA A CA 1
ATOM 1417 C C . ALA A 1 178 ? -8.608 -2.017 -23.847 1.00 96.81 178 ALA A C 1
ATOM 1419 O O . ALA A 1 178 ? -9.620 -1.965 -23.151 1.00 96.81 178 ALA A O 1
ATOM 1420 N N . PHE A 1 179 ? -7.846 -0.952 -24.084 1.00 97.25 179 PHE A N 1
ATOM 1421 C CA . PHE A 1 179 ? -8.177 0.392 -23.613 1.00 97.25 179 PHE A CA 1
ATOM 1422 C C . PHE A 1 179 ? -7.477 1.459 -24.461 1.00 97.25 179 PHE A C 1
ATOM 1424 O O . PHE A 1 179 ? -6.614 1.172 -25.297 1.00 97.25 179 PHE A O 1
ATOM 1431 N N . THR A 1 180 ? -7.860 2.718 -24.265 1.00 97.75 180 THR A N 1
ATOM 1432 C CA . THR A 1 180 ? -7.291 3.852 -24.994 1.00 97.75 180 THR A CA 1
ATOM 1433 C C . THR A 1 180 ? -6.931 4.973 -24.037 1.00 97.75 180 THR A C 1
ATOM 1435 O O . THR A 1 180 ? -7.682 5.258 -23.114 1.00 97.75 180 THR A O 1
ATOM 1438 N N . MET A 1 181 ? -5.819 5.649 -24.317 1.00 97.88 181 MET A N 1
ATOM 1439 C CA . MET A 1 181 ? -5.465 6.937 -23.729 1.00 97.88 181 MET A CA 1
ATOM 1440 C C . MET A 1 181 ? -5.589 7.989 -24.835 1.00 97.88 181 MET A C 1
ATOM 1442 O O . MET A 1 181 ? -4.667 8.133 -25.646 1.00 97.88 181 MET A O 1
ATOM 1446 N N . PRO A 1 182 ? -6.744 8.680 -24.958 1.00 98.06 182 PRO A N 1
ATOM 1447 C CA . PRO A 1 182 ? -7.038 9.537 -26.101 1.00 98.06 182 PRO A CA 1
ATOM 1448 C C . PRO A 1 182 ? -5.930 10.548 -26.406 1.00 98.06 182 PRO A C 1
ATOM 1450 O O . PRO A 1 182 ? -5.472 11.303 -25.544 1.00 98.06 182 PRO A O 1
ATOM 1453 N N . GLY A 1 183 ? -5.493 10.522 -27.667 1.00 97.50 183 GLY A N 1
ATOM 1454 C CA . GLY A 1 183 ? -4.412 11.343 -28.200 1.00 97.50 183 GLY A CA 1
ATOM 1455 C C . GLY A 1 183 ? -3.023 11.063 -27.613 1.00 97.50 183 GLY A C 1
ATOM 1456 O O . GLY A 1 183 ? -2.171 11.940 -27.705 1.00 97.50 183 GLY A O 1
ATOM 1457 N N . LEU A 1 184 ? -2.813 9.886 -27.015 1.00 97.50 184 LEU A N 1
ATOM 1458 C CA . LEU A 1 184 ? -1.497 9.309 -26.736 1.00 97.50 184 LEU A CA 1
ATOM 1459 C C . LEU A 1 184 ? -1.346 7.974 -27.476 1.00 97.50 184 LEU A C 1
ATOM 1461 O O . LEU A 1 184 ? -0.587 7.885 -28.436 1.00 97.50 184 LEU A O 1
ATOM 1465 N N . CYS A 1 185 ? -2.112 6.950 -27.088 1.00 96.69 185 CYS A N 1
ATOM 1466 C CA . CYS A 1 185 ? -2.083 5.638 -27.736 1.00 96.69 185 CYS A CA 1
ATOM 1467 C C . CYS A 1 185 ? -3.375 4.837 -27.495 1.00 96.69 185 CYS A C 1
ATOM 1469 O O . CYS A 1 185 ? -4.243 5.219 -26.705 1.00 96.69 185 CYS A O 1
ATOM 1471 N N . ARG A 1 186 ? -3.500 3.705 -28.195 1.00 97.50 186 ARG A N 1
ATOM 1472 C CA . ARG A 1 186 ? -4.575 2.724 -28.016 1.00 97.50 186 ARG A CA 1
ATOM 1473 C C . ARG A 1 186 ? -3.977 1.324 -27.967 1.00 97.50 186 ARG A C 1
ATOM 1475 O O . ARG A 1 186 ? -3.350 0.902 -28.937 1.00 97.50 186 ARG A O 1
ATOM 1482 N N . TYR A 1 187 ? -4.243 0.597 -26.889 1.00 96.31 187 TYR A N 1
ATOM 1483 C CA . TYR A 1 187 ? -3.902 -0.814 -26.760 1.00 96.31 187 TYR A CA 1
ATOM 1484 C C . TYR A 1 187 ? -5.087 -1.638 -27.258 1.00 96.31 187 TYR A C 1
ATOM 1486 O O . TYR A 1 187 ? -6.092 -1.773 -26.567 1.00 96.31 187 TYR A O 1
ATOM 1494 N N . ALA A 1 188 ? -4.999 -2.133 -28.495 1.00 94.56 188 ALA A N 1
ATOM 1495 C CA . ALA A 1 188 ? -6.046 -2.977 -29.079 1.00 94.56 188 ALA A CA 1
ATOM 1496 C C . ALA A 1 188 ? -6.081 -4.378 -28.444 1.00 94.56 188 ALA A C 1
ATOM 1498 O O . ALA A 1 188 ? -7.152 -4.957 -28.300 1.00 94.56 188 ALA A O 1
ATOM 1499 N N . THR A 1 189 ? -4.907 -4.885 -28.064 1.00 93.69 189 THR A N 1
ATOM 1500 C CA . THR A 1 189 ? -4.689 -6.148 -27.348 1.00 93.69 189 THR A CA 1
ATOM 1501 C C . THR A 1 189 ? -3.489 -5.963 -26.420 1.00 93.69 189 THR A C 1
ATOM 1503 O O . THR A 1 189 ? -2.344 -6.101 -26.846 1.00 93.69 189 THR A O 1
ATOM 1506 N N . GLY A 1 190 ? -3.744 -5.547 -25.184 1.00 93.25 190 GLY A N 1
ATOM 1507 C CA . GLY A 1 190 ? -2.734 -5.227 -24.186 1.00 93.25 190 GLY A CA 1
ATOM 1508 C C . GLY A 1 190 ? -2.223 -6.451 -23.429 1.00 93.25 190 GLY A C 1
ATOM 1509 O O . GLY A 1 190 ? -1.024 -6.708 -23.438 1.00 93.25 190 GLY A O 1
ATOM 1510 N N . VAL A 1 191 ? -3.112 -7.190 -22.764 1.00 93.94 191 VAL A N 1
ATOM 1511 C CA . VAL A 1 191 ? -2.773 -8.415 -22.018 1.00 93.94 191 VAL A CA 1
ATOM 1512 C C . VAL A 1 191 ? -3.854 -9.467 -22.216 1.00 93.94 191 VAL A C 1
ATOM 1514 O O . VAL A 1 191 ? -5.036 -9.148 -22.166 1.00 93.94 191 VAL A O 1
ATOM 1517 N N . ASN A 1 192 ? -3.468 -10.724 -22.433 1.00 94.44 192 ASN A N 1
ATOM 1518 C CA . ASN A 1 192 ? -4.405 -11.841 -22.518 1.00 94.44 192 ASN A CA 1
ATOM 1519 C C . ASN A 1 192 ? -4.457 -12.579 -21.176 1.00 94.44 192 ASN A C 1
ATOM 1521 O O . ASN A 1 192 ? -3.481 -13.207 -20.784 1.00 94.44 192 ASN A O 1
ATOM 1525 N N . VAL A 1 193 ? -5.598 -12.554 -20.487 1.00 93.94 193 VAL A N 1
ATOM 1526 C CA . VAL A 1 193 ? -5.765 -13.239 -19.189 1.00 93.94 193 VAL A CA 1
ATOM 1527 C C . VAL A 1 193 ? -5.711 -14.768 -19.276 1.00 93.94 193 VAL A C 1
ATOM 1529 O O . VAL A 1 193 ? -5.601 -15.431 -18.250 1.00 93.94 193 VAL A O 1
ATOM 1532 N N . PHE A 1 194 ? -5.769 -15.331 -20.486 1.00 95.81 194 PHE A N 1
ATOM 1533 C CA . PHE A 1 194 ? -5.565 -16.760 -20.742 1.00 95.81 194 PHE A CA 1
ATOM 1534 C C . PHE A 1 194 ? -4.100 -17.130 -21.005 1.00 95.81 194 PHE A C 1
ATOM 1536 O O . PHE A 1 194 ? -3.810 -18.286 -21.309 1.00 95.81 194 PHE A O 1
ATOM 1543 N N . ASP A 1 195 ? -3.180 -16.165 -20.944 1.00 96.56 195 ASP A N 1
ATOM 1544 C CA . ASP A 1 195 ? -1.756 -16.434 -21.101 1.00 96.56 195 ASP A CA 1
ATOM 1545 C C . ASP A 1 195 ? -1.260 -17.356 -19.964 1.00 96.56 195 ASP A C 1
ATOM 1547 O O . ASP A 1 195 ? -1.535 -17.076 -18.790 1.00 96.56 195 ASP A O 1
ATOM 1551 N N . PRO A 1 196 ? -0.530 -18.448 -20.272 1.00 97.56 196 PRO A N 1
ATOM 1552 C CA . PRO A 1 196 ? -0.027 -19.386 -19.265 1.00 97.56 196 PRO A CA 1
ATOM 1553 C C . PRO A 1 196 ? 0.948 -18.758 -18.257 1.00 97.56 196 PRO A C 1
ATOM 1555 O O . PRO A 1 196 ? 1.266 -19.392 -17.251 1.00 97.56 196 PRO A O 1
ATOM 1558 N N . LYS A 1 197 ? 1.419 -17.525 -18.490 1.00 97.62 197 LYS A N 1
ATOM 1559 C CA . LYS A 1 197 ? 2.274 -16.800 -17.543 1.00 97.62 197 LYS A CA 1
ATOM 1560 C C . LYS A 1 197 ? 1.565 -16.447 -16.230 1.00 97.62 197 LYS A C 1
ATOM 1562 O O . LYS A 1 197 ? 2.240 -16.231 -15.223 1.00 97.62 197 LYS A O 1
ATOM 1567 N N . PHE A 1 198 ? 0.231 -16.392 -16.206 1.00 98.44 198 PHE A N 1
ATOM 1568 C CA . PHE A 1 198 ? -0.531 -16.068 -14.999 1.00 98.44 198 PHE A CA 1
ATOM 1569 C C . PHE A 1 198 ? -0.606 -17.239 -14.018 1.00 98.44 198 PHE A C 1
ATOM 1571 O O . PHE A 1 198 ? -1.100 -18.316 -14.337 1.00 98.44 198 PHE A O 1
ATOM 1578 N N . ASN A 1 199 ? -0.182 -16.989 -12.781 1.00 98.38 199 ASN A N 1
ATOM 1579 C CA . ASN A 1 199 ? -0.182 -17.957 -11.693 1.00 98.38 199 ASN A CA 1
ATOM 1580 C C . ASN A 1 199 ? -0.791 -17.330 -10.435 1.00 98.38 199 ASN A C 1
ATOM 1582 O O . ASN A 1 199 ? -0.485 -16.192 -10.079 1.00 98.38 199 ASN A O 1
ATOM 1586 N N . ILE A 1 200 ? -1.657 -18.071 -9.743 1.00 98.00 200 ILE A N 1
ATOM 1587 C CA . ILE A 1 200 ? -2.245 -17.617 -8.479 1.00 98.00 200 ILE A CA 1
ATOM 1588 C C . ILE A 1 200 ? -1.428 -18.198 -7.330 1.00 98.00 200 ILE A C 1
ATOM 1590 O O . ILE A 1 200 ? -1.408 -19.414 -7.139 1.00 98.00 200 ILE A O 1
ATOM 1594 N N . ALA A 1 201 ? -0.805 -17.327 -6.541 1.00 97.00 201 ALA A N 1
ATOM 1595 C CA . ALA A 1 201 ? -0.146 -17.689 -5.292 1.00 97.00 201 ALA A CA 1
ATOM 1596 C C . ALA A 1 201 ? -0.664 -16.770 -4.181 1.00 97.00 201 ALA A C 1
ATOM 1598 O O . ALA A 1 201 ? -0.228 -15.628 -4.038 1.00 97.00 201 ALA A O 1
ATOM 1599 N N . ALA A 1 202 ? -1.645 -17.263 -3.423 1.00 94.31 202 ALA A N 1
ATOM 1600 C CA . ALA A 1 202 ? -2.280 -16.485 -2.368 1.00 94.31 202 ALA A CA 1
ATOM 1601 C C . ALA A 1 202 ? -1.285 -16.212 -1.220 1.00 94.31 202 ALA A C 1
ATOM 1603 O O . ALA A 1 202 ? -0.668 -17.158 -0.719 1.00 94.31 202 ALA A O 1
ATOM 1604 N N . PRO A 1 203 ? -1.130 -14.951 -0.777 1.00 94.06 203 PRO A N 1
ATOM 1605 C CA . PRO A 1 203 ? -0.274 -14.625 0.356 1.00 94.06 203 PRO A CA 1
ATOM 1606 C C . PRO A 1 203 ? -0.916 -15.062 1.682 1.00 94.06 203 PRO A C 1
ATOM 1608 O O . PRO A 1 203 ? -2.089 -15.433 1.746 1.00 94.06 203 PRO A O 1
ATOM 1611 N N . GLY A 1 204 ? -0.146 -14.971 2.767 1.00 93.81 204 GLY A N 1
ATOM 1612 C CA . GLY A 1 204 ? -0.609 -15.236 4.129 1.00 93.81 204 GLY A CA 1
ATOM 1613 C C . GLY A 1 204 ? -0.191 -14.145 5.113 1.00 93.81 204 GLY A C 1
ATOM 1614 O O . GLY A 1 204 ? 0.541 -13.219 4.766 1.00 93.81 204 GLY A O 1
ATOM 1615 N N . ALA A 1 205 ? -0.653 -14.273 6.355 1.00 93.62 205 ALA A N 1
ATOM 1616 C CA . ALA A 1 205 ? -0.182 -13.477 7.483 1.00 93.62 205 ALA A CA 1
ATOM 1617 C C . ALA A 1 205 ? 0.811 -14.293 8.322 1.00 93.62 205 ALA A C 1
ATOM 1619 O O . ALA A 1 205 ? 0.677 -15.513 8.434 1.00 93.62 205 ALA A O 1
ATOM 1620 N N . ASP A 1 206 ? 1.787 -13.619 8.930 1.00 93.19 206 ASP A N 1
ATOM 1621 C CA . ASP A 1 206 ? 2.725 -14.246 9.862 1.00 93.19 206 ASP A CA 1
ATOM 1622 C C . ASP A 1 206 ? 1.971 -14.763 11.097 1.00 93.19 206 ASP A C 1
ATOM 1624 O O . ASP A 1 206 ? 1.454 -13.982 11.900 1.00 93.19 206 ASP A O 1
ATOM 1628 N N . GLN A 1 207 ? 1.907 -16.087 11.241 1.00 93.94 207 GLN A N 1
ATOM 1629 C CA . GLN A 1 207 ? 1.154 -16.757 12.301 1.00 93.94 207 GLN A CA 1
ATOM 1630 C C . GLN A 1 207 ? 1.786 -16.592 13.689 1.00 93.94 207 GLN A C 1
ATOM 1632 O O . GLN A 1 207 ? 1.117 -16.836 14.691 1.00 93.94 207 GLN A O 1
ATOM 1637 N N . SER A 1 208 ? 3.045 -16.146 13.770 1.00 93.38 208 SER A N 1
ATOM 1638 C CA . SER A 1 208 ? 3.660 -15.768 15.048 1.00 93.38 208 SER A CA 1
ATOM 1639 C C . SER A 1 208 ? 3.124 -14.433 15.579 1.00 93.38 208 SER A C 1
ATOM 1641 O O . S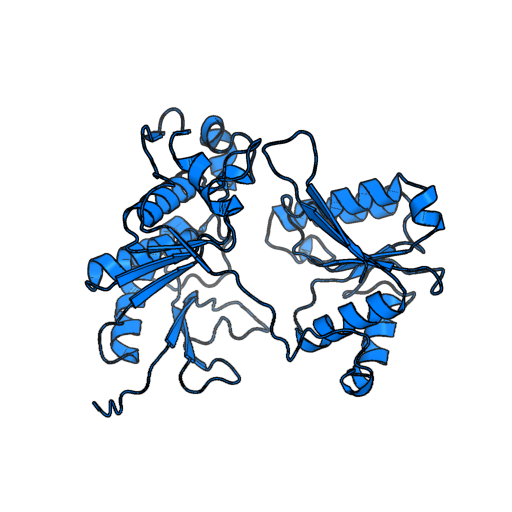ER A 1 208 ? 3.110 -14.203 16.786 1.00 93.38 208 SER A O 1
ATOM 1643 N N . VAL A 1 209 ? 2.626 -13.569 14.687 1.00 94.94 209 VAL A N 1
ATOM 1644 C CA . VAL A 1 209 ? 2.073 -12.248 15.018 1.00 94.94 209 VAL A CA 1
ATOM 1645 C C . VAL A 1 209 ? 0.545 -12.291 15.076 1.00 94.94 209 VAL A C 1
ATOM 1647 O O . VAL A 1 209 ? -0.067 -11.799 16.031 1.00 94.94 209 VAL A O 1
ATOM 1650 N N . TYR A 1 210 ? -0.082 -12.895 14.065 1.00 96.56 210 TYR A N 1
ATOM 1651 C CA . TYR A 1 210 ? -1.530 -12.956 13.891 1.00 96.56 210 TYR A CA 1
ATOM 1652 C C . TYR A 1 210 ? -2.038 -14.377 14.138 1.00 96.56 210 TYR A C 1
ATOM 1654 O O . TYR A 1 210 ? -1.924 -15.262 13.294 1.00 96.56 210 TYR A O 1
ATOM 1662 N N . PHE A 1 211 ? -2.645 -14.574 15.304 1.00 96.94 211 PHE A N 1
ATOM 1663 C CA . PHE A 1 211 ? -3.221 -15.843 15.741 1.00 96.94 211 PHE A CA 1
ATOM 1664 C C . PHE A 1 211 ? -4.560 -15.612 16.467 1.00 96.94 211 PHE A C 1
ATOM 1666 O O . PHE A 1 211 ? -4.836 -14.484 16.898 1.00 96.94 211 PHE A O 1
ATOM 1673 N N . PRO A 1 212 ? -5.410 -16.649 16.615 1.00 97.62 212 PRO A N 1
ATOM 1674 C CA . PRO A 1 212 ? -6.737 -16.514 17.215 1.00 97.62 212 PRO A CA 1
ATOM 1675 C C . PRO A 1 212 ? -6.720 -15.938 18.639 1.00 97.62 212 PRO A C 1
ATOM 1677 O O . PRO A 1 212 ? -5.977 -16.401 19.505 1.00 97.62 212 PRO A O 1
ATOM 1680 N N . PHE A 1 213 ? -7.617 -14.986 18.925 1.00 97.25 213 PHE A N 1
ATOM 1681 C CA . PHE A 1 213 ? -7.729 -14.324 20.239 1.00 97.25 213 PHE A CA 1
ATOM 1682 C C . PHE A 1 213 ? -8.105 -15.270 21.398 1.00 97.25 213 PHE A C 1
ATOM 1684 O O . PHE A 1 213 ? -7.947 -14.919 22.576 1.00 97.25 213 PHE A O 1
ATOM 1691 N N . THR A 1 214 ? -8.598 -16.466 21.060 1.00 97.50 214 THR A N 1
ATOM 1692 C CA . THR A 1 214 ? -8.963 -17.556 21.972 1.00 97.50 214 THR A CA 1
ATOM 1693 C C . THR A 1 214 ? -7.752 -18.291 22.549 1.00 97.50 214 THR A C 1
ATOM 1695 O O . THR A 1 214 ? -7.879 -18.932 23.591 1.00 97.50 214 THR A O 1
ATOM 1698 N N . GLN A 1 215 ? -6.566 -18.167 21.943 1.00 97.38 215 GLN A N 1
ATOM 1699 C CA . GLN A 1 215 ? -5.328 -18.764 22.450 1.00 97.38 215 GLN A CA 1
ATOM 1700 C C . GLN A 1 215 ? -4.754 -17.939 23.613 1.00 97.38 215 GLN A C 1
ATOM 1702 O O . GLN A 1 215 ? -3.748 -17.248 23.476 1.00 97.38 215 GLN A O 1
ATOM 1707 N N . LYS A 1 216 ? -5.411 -17.992 24.781 1.00 95.56 216 LYS A N 1
ATOM 1708 C CA . LYS A 1 216 ? -5.111 -17.118 25.932 1.00 95.56 216 LYS A CA 1
ATOM 1709 C C . LYS A 1 216 ? -3.663 -17.199 26.436 1.00 95.56 216 LYS A C 1
ATOM 1711 O O . LYS A 1 216 ? -3.140 -16.183 26.868 1.00 95.56 216 LYS A O 1
ATOM 1716 N N . GLN A 1 217 ? -3.008 -18.355 26.317 1.00 96.69 217 GLN A N 1
ATOM 1717 C CA . GLN A 1 217 ? -1.614 -18.543 26.752 1.00 96.69 217 GLN A CA 1
ATOM 1718 C C . GLN A 1 217 ? -0.578 -17.859 25.847 1.00 96.69 217 GLN A C 1
ATOM 1720 O O . GLN A 1 217 ? 0.534 -17.605 26.286 1.00 96.69 217 GLN A O 1
ATOM 1725 N N . ALA A 1 218 ? -0.931 -17.560 24.593 1.00 96.38 218 ALA A N 1
ATOM 1726 C CA . ALA A 1 218 ? -0.050 -16.873 23.647 1.00 96.38 218 ALA A CA 1
ATOM 1727 C C . ALA A 1 218 ? -0.252 -15.345 23.652 1.00 96.38 218 ALA A C 1
ATOM 1729 O O . ALA A 1 218 ? 0.422 -14.630 22.915 1.00 96.38 218 ALA A O 1
ATOM 1730 N N . ARG A 1 219 ? -1.207 -14.831 24.443 1.00 97.56 219 ARG A N 1
ATOM 1731 C CA . ARG A 1 219 ? -1.555 -13.404 24.478 1.00 97.56 219 ARG A CA 1
ATOM 1732 C C . ARG A 1 219 ? -0.415 -12.580 25.063 1.00 97.56 219 ARG A C 1
ATOM 1734 O O . ARG A 1 219 ? 0.191 -12.957 26.059 1.00 97.56 219 ARG A O 1
ATOM 1741 N N . LEU A 1 220 ? -0.188 -11.411 24.473 1.00 96.94 220 LEU A N 1
ATOM 1742 C CA . LEU A 1 220 ? 0.867 -10.490 24.889 1.00 96.94 220 LEU A CA 1
ATOM 1743 C C . LEU A 1 220 ? 0.315 -9.500 25.920 1.00 96.94 220 LEU A C 1
ATOM 1745 O O . LEU A 1 220 ? 0.141 -8.316 25.633 1.00 96.94 220 LEU A O 1
ATOM 1749 N N . THR A 1 221 ? -0.013 -9.999 27.114 1.00 96.75 221 THR A N 1
ATOM 1750 C CA . THR A 1 221 ? -0.691 -9.220 28.169 1.00 96.75 221 THR A CA 1
ATOM 1751 C C . THR A 1 221 ? 0.107 -8.012 28.646 1.00 96.75 221 THR A C 1
ATOM 1753 O O . THR A 1 221 ? -0.480 -7.013 29.051 1.00 96.75 221 THR A O 1
ATOM 1756 N N . ASP A 1 222 ? 1.432 -8.046 28.520 1.00 97.44 222 ASP A N 1
ATOM 1757 C CA . ASP A 1 222 ? 2.307 -6.919 28.865 1.00 97.44 222 ASP A CA 1
ATOM 1758 C C . ASP A 1 222 ? 2.060 -5.680 27.982 1.00 97.44 222 ASP A C 1
ATOM 1760 O O . ASP A 1 222 ? 2.389 -4.558 28.365 1.00 97.44 222 ASP A O 1
ATOM 1764 N N . LEU A 1 223 ? 1.438 -5.858 26.808 1.00 97.25 223 LEU A N 1
ATOM 1765 C CA . LEU A 1 223 ? 1.046 -4.764 25.914 1.00 97.25 223 LEU A CA 1
ATOM 1766 C C . LEU A 1 223 ? -0.328 -4.172 26.257 1.00 97.25 223 LEU A C 1
ATOM 1768 O O . LEU A 1 223 ? -0.675 -3.114 25.730 1.00 97.25 223 LEU A O 1
ATOM 1772 N N . HIS A 1 224 ? -1.116 -4.816 27.128 1.00 97.62 224 HIS A N 1
ATOM 1773 C CA . HIS A 1 224 ? -2.483 -4.383 27.443 1.00 97.62 224 HIS A CA 1
ATOM 1774 C C . HIS A 1 224 ? -2.547 -2.964 28.007 1.00 97.62 224 HIS A C 1
ATOM 1776 O O . HIS A 1 224 ? -3.363 -2.209 27.492 1.00 97.62 224 HIS A O 1
ATOM 1782 N N . PRO A 1 225 ? -1.674 -2.520 28.936 1.00 97.81 225 PRO A N 1
ATOM 1783 C CA . PRO A 1 225 ? -1.713 -1.138 29.419 1.00 97.81 225 PRO A CA 1
ATOM 1784 C C . PRO A 1 225 ? -1.532 -0.099 28.303 1.00 97.81 225 PRO A C 1
ATOM 1786 O O . PRO A 1 225 ? -2.210 0.924 28.285 1.00 97.81 225 PRO A O 1
ATOM 1789 N N . GLN A 1 226 ? -0.654 -0.376 27.333 1.00 95.81 226 GLN A N 1
ATOM 1790 C CA . GLN A 1 226 ? -0.435 0.520 26.193 1.00 95.81 226 GLN A CA 1
ATOM 1791 C C . GLN A 1 226 ? -1.637 0.530 25.243 1.00 95.81 226 GLN A C 1
ATOM 1793 O O . GLN A 1 226 ? -2.004 1.580 24.726 1.00 95.81 226 GLN A O 1
ATOM 1798 N N . ILE A 1 227 ? -2.251 -0.634 25.008 1.00 96.94 227 ILE A N 1
ATOM 1799 C CA . ILE A 1 227 ? -3.441 -0.762 24.157 1.00 96.94 227 ILE A CA 1
ATOM 1800 C C . ILE A 1 227 ? -4.659 -0.112 24.823 1.00 96.94 227 ILE A C 1
ATOM 1802 O O . ILE A 1 227 ? -5.440 0.555 24.147 1.00 96.94 227 ILE A O 1
ATOM 1806 N N . GLU A 1 228 ? -4.819 -0.277 26.135 1.00 96.62 228 GL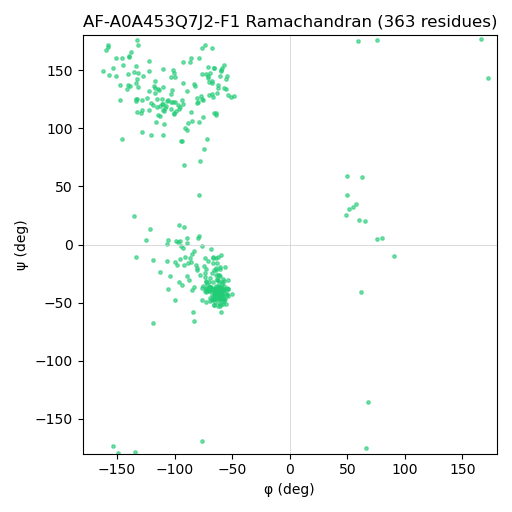U A N 1
ATOM 1807 C CA . GLU A 1 228 ? -5.884 0.367 26.898 1.00 96.62 228 GLU A CA 1
ATOM 1808 C C . GLU A 1 228 ? -5.771 1.885 26.834 1.00 96.62 228 GLU A C 1
ATOM 1810 O O . GLU A 1 228 ? -6.784 2.550 26.619 1.00 96.62 228 GLU A O 1
ATOM 1815 N N . GLU A 1 229 ? -4.559 2.428 26.948 1.00 96.06 229 GLU A N 1
ATOM 1816 C CA . GLU A 1 229 ? -4.355 3.864 26.788 1.00 96.06 229 GLU A CA 1
ATOM 1817 C C . GLU A 1 229 ? -4.662 4.317 25.357 1.00 96.06 229 GLU A C 1
ATOM 1819 O O . GLU A 1 229 ? -5.448 5.240 25.134 1.00 96.06 229 GLU A O 1
ATOM 1824 N N . LEU A 1 230 ? -4.149 3.589 24.364 1.00 96.12 230 LEU A N 1
ATOM 1825 C CA . LEU A 1 230 ? -4.393 3.875 22.953 1.00 96.12 230 LEU A CA 1
ATOM 1826 C C . LEU A 1 230 ? -5.894 3.908 22.614 1.00 96.12 230 LEU A C 1
ATOM 1828 O O . LEU A 1 230 ? -6.345 4.796 21.889 1.00 96.12 230 LEU A O 1
ATOM 1832 N N . LEU A 1 231 ? -6.687 2.982 23.157 1.00 96.94 231 LEU A N 1
ATOM 1833 C CA . LEU A 1 231 ? -8.120 2.866 22.871 1.00 96.94 231 LEU A CA 1
ATOM 1834 C C . LEU A 1 231 ? -9.001 3.774 23.731 1.00 96.94 231 LEU A C 1
ATOM 1836 O O . LEU A 1 231 ? -9.998 4.301 23.233 1.00 96.94 231 LEU A O 1
ATOM 1840 N N . TYR A 1 232 ? -8.676 3.930 25.014 1.00 97.12 232 TYR A N 1
ATOM 1841 C CA . TYR A 1 232 ? -9.635 4.410 26.007 1.00 97.12 232 TYR A CA 1
ATOM 1842 C C . TYR A 1 232 ? -9.194 5.634 26.811 1.00 97.12 232 TYR A C 1
ATOM 1844 O O . TYR A 1 232 ? -9.946 6.044 27.711 1.00 97.12 232 TYR A O 1
ATOM 1852 N N . SER A 1 233 ? -8.031 6.222 26.514 1.00 96.44 233 SER A N 1
ATOM 1853 C CA . SER A 1 233 ? -7.684 7.543 27.040 1.00 96.44 233 SER A CA 1
ATOM 1854 C C . SER A 1 233 ? -8.771 8.557 26.698 1.00 96.44 233 SER A C 1
ATOM 1856 O O . SER A 1 233 ? -9.400 8.491 25.638 1.00 96.44 233 SER A O 1
ATOM 1858 N N . LYS A 1 234 ? -9.005 9.505 27.605 1.00 94.00 234 LYS A N 1
ATOM 1859 C CA . LYS A 1 234 ? -9.945 10.611 27.370 1.00 94.00 234 LYS A CA 1
ATOM 1860 C C . LYS A 1 234 ? -9.273 11.836 26.761 1.00 94.00 234 LYS A C 1
ATOM 1862 O O . LYS A 1 234 ? -9.978 12.759 26.361 1.00 94.00 234 LYS A O 1
ATOM 1867 N N . GLU A 1 235 ? -7.946 11.853 26.729 1.00 94.38 235 GLU A N 1
ATOM 1868 C CA . GLU A 1 235 ? -7.172 12.983 26.241 1.00 94.38 235 GLU A CA 1
ATOM 1869 C C . GLU A 1 235 ? -6.861 12.808 24.753 1.00 94.38 235 GLU A C 1
ATOM 1871 O O . GLU A 1 235 ? -6.569 11.705 24.280 1.00 94.38 235 GLU A O 1
ATOM 1876 N N . ASP A 1 236 ? -6.967 13.912 24.019 1.00 95.75 236 ASP A N 1
ATOM 1877 C CA . ASP A 1 236 ? -6.504 14.022 22.640 1.00 95.75 236 ASP A CA 1
ATOM 1878 C C . ASP A 1 236 ? -4.996 14.336 22.671 1.00 95.75 236 ASP A C 1
ATOM 1880 O O . ASP A 1 236 ? -4.551 15.147 23.486 1.00 95.75 236 ASP A O 1
ATOM 1884 N N . ASN A 1 237 ? -4.204 13.702 21.806 1.00 94.94 237 ASN A N 1
ATOM 1885 C CA . ASN A 1 237 ? -2.764 13.945 21.686 1.00 94.94 237 ASN A CA 1
ATOM 1886 C C . ASN A 1 237 ? -2.255 13.616 20.268 1.00 94.94 237 ASN A C 1
ATOM 1888 O O . ASN A 1 237 ? -3.035 13.283 19.377 1.00 94.94 237 ASN A O 1
ATOM 1892 N N . ASP A 1 238 ? -0.935 13.667 20.072 1.00 92.62 238 ASP A N 1
ATOM 1893 C CA . ASP A 1 238 ? -0.278 13.434 18.775 1.00 92.62 238 ASP A CA 1
ATOM 1894 C C . ASP A 1 238 ? -0.360 11.980 18.254 1.00 92.62 238 ASP A C 1
ATOM 1896 O O . ASP A 1 238 ? 0.102 11.689 17.145 1.00 92.62 238 ASP A O 1
ATOM 1900 N N . GLU A 1 239 ? -0.930 11.057 19.032 1.00 94.50 239 GLU A N 1
ATOM 1901 C CA . GLU A 1 239 ? -1.103 9.643 18.684 1.00 94.50 239 GLU A CA 1
ATOM 1902 C C . GLU A 1 239 ? -2.575 9.248 18.502 1.00 94.50 239 GLU A C 1
ATOM 1904 O O . GLU A 1 239 ? -2.867 8.301 17.763 1.00 94.50 239 GLU A O 1
ATOM 1909 N N . HIS A 1 240 ? -3.516 9.977 19.109 1.00 97.00 240 HIS A N 1
ATOM 1910 C CA . HIS A 1 240 ? -4.943 9.702 18.970 1.00 97.00 240 HIS A CA 1
ATOM 1911 C C . HIS A 1 240 ? -5.855 10.909 19.249 1.00 97.00 240 HIS A C 1
ATOM 1913 O O . HIS A 1 240 ? -5.625 11.701 20.163 1.00 97.00 240 HIS A O 1
ATOM 1919 N N . LEU A 1 241 ? -6.967 10.974 18.514 1.00 97.75 241 LEU A N 1
ATOM 1920 C CA . LEU A 1 241 ? -8.040 11.958 18.649 1.00 97.75 241 LEU A CA 1
ATOM 1921 C C . LEU A 1 241 ? -9.393 11.287 18.925 1.00 97.75 241 LEU A C 1
ATOM 1923 O O . LEU A 1 241 ? -9.689 10.187 18.449 1.00 97.75 241 LEU A O 1
ATOM 1927 N N . GLY A 1 242 ? -10.259 11.988 19.652 1.00 96.75 242 GLY A N 1
ATOM 1928 C CA . GLY A 1 242 ? -11.534 11.462 20.122 1.00 96.75 242 GLY A CA 1
ATOM 1929 C C . GLY A 1 242 ? -11.361 10.503 21.298 1.00 96.75 242 GLY A C 1
ATOM 1930 O O . GLY A 1 242 ? -10.257 10.166 21.709 1.00 96.75 242 GLY A O 1
ATOM 1931 N N . TYR A 1 243 ? -12.471 10.036 21.857 1.00 97.94 243 TYR A N 1
ATOM 1932 C CA . TYR A 1 243 ? -12.472 9.096 22.977 1.00 97.94 243 TYR A CA 1
ATOM 1933 C C . TYR A 1 243 ? -13.726 8.227 22.936 1.00 97.94 243 TYR A C 1
ATOM 1935 O O . TYR A 1 243 ? -14.732 8.596 22.322 1.00 97.94 243 TYR A O 1
ATOM 1943 N N . LEU A 1 244 ? -13.680 7.092 23.632 1.00 98.00 244 LEU A N 1
ATOM 1944 C CA . LEU A 1 244 ? -14.812 6.181 23.784 1.00 98.00 244 LEU A CA 1
ATOM 1945 C C . LEU A 1 244 ? -15.471 6.409 25.149 1.00 98.00 244 LEU A C 1
ATOM 1947 O O . LEU A 1 244 ? -14.863 6.175 26.193 1.00 98.00 244 LEU A O 1
ATOM 1951 N N . GLY A 1 245 ? -16.706 6.912 25.144 1.00 95.75 245 GLY A N 1
ATOM 1952 C CA . GLY A 1 245 ? -17.448 7.257 26.358 1.00 95.75 245 GLY A CA 1
ATOM 1953 C C . GLY A 1 245 ? -17.979 6.031 27.099 1.00 95.75 245 GLY A C 1
ATOM 1954 O O . GLY A 1 245 ? -17.972 6.007 28.328 1.00 95.75 245 GLY A O 1
ATOM 1955 N N . ASP A 1 246 ? -18.386 5.003 26.354 1.00 95.81 246 ASP A N 1
ATOM 1956 C CA . ASP A 1 246 ? -18.869 3.732 26.890 1.00 95.81 246 ASP A CA 1
ATOM 1957 C C . ASP A 1 246 ? -17.931 2.595 26.474 1.00 95.81 246 ASP A C 1
ATOM 1959 O O . ASP A 1 246 ? -17.938 2.153 25.326 1.00 95.81 246 ASP A O 1
ATOM 1963 N N . ARG A 1 247 ? -17.120 2.117 27.423 1.00 95.12 247 ARG A N 1
ATOM 1964 C CA . ARG A 1 247 ? -16.152 1.030 27.203 1.00 95.12 247 ARG A CA 1
ATOM 1965 C C . ARG A 1 247 ? -16.804 -0.352 27.087 1.00 95.12 247 ARG A C 1
ATOM 1967 O O . ARG A 1 247 ? -16.124 -1.298 26.714 1.00 95.12 247 ARG A O 1
ATOM 1974 N N . SER A 1 248 ? -18.089 -0.490 27.426 1.00 95.25 248 SER A N 1
ATOM 1975 C CA . SER A 1 248 ? -18.797 -1.776 27.364 1.00 95.25 248 SER A CA 1
ATOM 1976 C C . SER A 1 248 ? -19.295 -2.121 25.959 1.00 95.25 248 SER A C 1
ATOM 1978 O O . SER A 1 248 ? -19.588 -3.284 25.675 1.00 95.25 248 SER A O 1
ATOM 1980 N N . LYS A 1 249 ? -19.376 -1.123 25.071 1.00 97.56 249 LYS A N 1
ATOM 1981 C CA . LYS A 1 249 ? -19.799 -1.312 23.686 1.00 97.56 249 LYS A CA 1
ATOM 1982 C C . LYS A 1 249 ? -18.741 -2.066 22.873 1.00 97.56 249 LYS A C 1
ATOM 1984 O O . LYS A 1 249 ? -17.557 -1.729 22.970 1.00 97.56 249 LYS A O 1
ATOM 1989 N N . PRO A 1 250 ? -19.157 -2.998 21.997 1.00 98.00 250 PRO A N 1
ATOM 1990 C CA . PRO A 1 250 ? -18.268 -3.578 21.001 1.00 98.00 250 PRO A CA 1
ATOM 1991 C C . PRO A 1 250 ? -17.642 -2.510 20.107 1.00 98.00 250 PRO A C 1
ATOM 1993 O O . PRO A 1 250 ? -18.222 -1.442 19.889 1.00 98.00 250 PRO A O 1
ATOM 1996 N N . ILE A 1 251 ? -16.474 -2.818 19.551 1.00 98.56 251 ILE A N 1
ATOM 1997 C CA . ILE A 1 251 ? -15.749 -1.907 18.667 1.00 98.56 251 ILE A CA 1
ATOM 1998 C C . ILE A 1 251 ? -15.868 -2.365 17.210 1.00 98.56 251 ILE A C 1
ATOM 2000 O O . ILE A 1 251 ? -15.478 -3.478 16.858 1.00 98.56 251 ILE A O 1
ATOM 2004 N N . ILE A 1 252 ? -16.344 -1.477 16.337 1.00 98.25 252 ILE A N 1
ATOM 2005 C CA . ILE A 1 252 ? -16.048 -1.558 14.906 1.00 98.25 252 ILE A CA 1
ATOM 2006 C C . ILE A 1 252 ? -14.650 -0.994 14.693 1.00 98.25 252 ILE A C 1
ATOM 2008 O O . ILE A 1 252 ? -14.380 0.154 15.039 1.00 98.25 252 ILE A O 1
ATOM 2012 N N . PHE A 1 253 ? -13.774 -1.803 14.115 1.00 98.25 253 PHE A N 1
ATOM 2013 C CA . PHE A 1 253 ? -12.372 -1.484 13.907 1.00 98.25 253 PHE A CA 1
ATOM 2014 C C . PHE A 1 253 ? -12.030 -1.451 12.420 1.00 98.25 253 PHE A C 1
ATOM 2016 O O . PHE A 1 253 ? -12.421 -2.340 11.665 1.00 98.25 253 PHE A O 1
ATOM 2023 N N . SER A 1 254 ? -11.264 -0.450 12.000 1.00 97.56 254 SER A N 1
ATOM 2024 C CA . SER A 1 254 ? -10.658 -0.405 10.670 1.00 97.56 254 SER A CA 1
ATOM 2025 C C . SER A 1 254 ? -9.231 0.110 10.778 1.00 97.56 254 SER A C 1
ATOM 2027 O O . SER A 1 254 ? -8.979 1.096 11.469 1.00 97.56 254 SER A O 1
ATOM 2029 N N . MET A 1 255 ? -8.303 -0.536 10.071 1.00 96.38 255 MET A N 1
ATOM 2030 C CA . MET A 1 255 ? -6.898 -0.141 10.029 1.00 96.38 255 MET A CA 1
ATOM 2031 C C . MET A 1 255 ? -6.392 -0.124 8.589 1.00 96.38 255 MET A C 1
ATOM 2033 O O . MET A 1 255 ? -6.322 -1.166 7.941 1.00 96.38 255 MET A O 1
ATOM 2037 N N . ALA A 1 256 ? -6.049 1.057 8.076 1.00 94.12 256 ALA A N 1
ATOM 2038 C CA . ALA A 1 256 ? -5.547 1.227 6.715 1.00 94.12 256 ALA A CA 1
ATOM 2039 C C . ALA A 1 256 ? -4.771 2.542 6.562 1.00 94.12 256 ALA A C 1
ATOM 2041 O O . ALA A 1 256 ? -4.854 3.434 7.401 1.00 94.12 256 ALA A O 1
ATOM 2042 N N . ARG A 1 257 ? -4.051 2.695 5.444 1.00 92.69 257 ARG A N 1
ATOM 2043 C CA . ARG A 1 257 ? -3.582 4.021 5.016 1.00 92.69 257 ARG A CA 1
ATOM 2044 C C . ARG A 1 257 ? -4.776 4.944 4.785 1.00 92.69 257 ARG A C 1
ATOM 2046 O O . ARG A 1 257 ? -5.841 4.483 4.368 1.00 92.69 257 ARG A O 1
ATOM 2053 N N . LEU A 1 258 ? -4.568 6.234 5.004 1.00 94.19 258 LEU A N 1
ATOM 2054 C CA . LEU A 1 258 ? -5.592 7.241 4.793 1.00 94.19 258 LEU A CA 1
ATOM 2055 C C . LEU A 1 258 ? -5.428 7.824 3.382 1.00 94.19 258 LEU A C 1
ATOM 2057 O O . LEU A 1 258 ? -4.670 8.758 3.168 1.00 94.19 258 LEU A O 1
ATOM 2061 N N . ASP A 1 259 ? -6.086 7.190 2.411 1.00 91.19 259 ASP A N 1
ATOM 2062 C CA . ASP A 1 259 ? -6.126 7.616 1.009 1.00 91.19 259 ASP A CA 1
ATOM 2063 C C . ASP A 1 259 ? -7.552 7.469 0.441 1.00 91.19 259 ASP A C 1
ATOM 2065 O O . ASP A 1 259 ? -8.418 6.804 1.030 1.00 91.19 259 ASP A O 1
ATOM 2069 N N . LYS A 1 260 ? -7.811 8.085 -0.718 1.00 89.56 260 LYS A N 1
ATOM 2070 C CA . LYS A 1 260 ? -9.158 8.133 -1.316 1.00 89.56 260 LYS A CA 1
ATOM 2071 C C . LYS A 1 260 ? -9.710 6.756 -1.675 1.00 89.56 260 LYS A C 1
ATOM 2073 O O . LYS A 1 260 ? -10.923 6.544 -1.659 1.00 89.56 260 LYS A O 1
ATOM 2078 N N . VAL A 1 261 ? -8.830 5.817 -2.016 1.00 88.38 261 VAL A N 1
ATOM 2079 C CA . VAL A 1 261 ? -9.208 4.463 -2.438 1.00 88.38 261 VAL A CA 1
ATOM 2080 C C . VAL A 1 261 ? -9.611 3.629 -1.225 1.00 88.38 261 VAL A C 1
ATOM 2082 O O . VAL A 1 261 ? -10.570 2.854 -1.296 1.00 88.38 261 VAL A O 1
ATOM 2085 N N . LYS A 1 262 ? -8.920 3.805 -0.092 1.00 90.31 262 LYS A N 1
ATOM 2086 C CA . LYS A 1 262 ? -9.263 3.149 1.176 1.00 90.31 262 LYS A CA 1
ATOM 2087 C C . LYS A 1 262 ? -10.583 3.645 1.760 1.00 90.31 262 LYS A C 1
ATOM 2089 O O . LYS A 1 262 ? -11.217 2.880 2.468 1.00 90.31 262 LYS A O 1
ATOM 2094 N N . ASN A 1 263 ? -11.038 4.858 1.432 1.00 93.81 263 ASN A N 1
ATOM 2095 C CA . ASN A 1 263 ? -12.382 5.361 1.760 1.00 93.81 263 ASN A CA 1
ATOM 2096 C C . ASN A 1 263 ? -12.740 5.291 3.262 1.00 93.81 263 ASN A C 1
ATOM 2098 O O . ASN A 1 263 ? -13.899 5.097 3.631 1.00 93.81 263 ASN A O 1
ATOM 2102 N N . ILE A 1 264 ? -11.747 5.453 4.139 1.00 95.94 264 ILE A N 1
ATOM 2103 C CA . ILE A 1 264 ? -11.931 5.410 5.598 1.00 95.94 264 ILE A CA 1
ATOM 2104 C C . ILE A 1 264 ? -12.867 6.529 6.064 1.00 95.94 264 ILE A C 1
ATOM 2106 O O . ILE A 1 264 ? -13.748 6.300 6.889 1.00 95.94 264 ILE A O 1
ATOM 2110 N N . THR A 1 265 ? -12.755 7.718 5.472 1.00 96.56 265 THR A N 1
ATOM 2111 C CA . THR A 1 265 ? -13.674 8.828 5.751 1.00 96.56 265 THR A CA 1
ATOM 2112 C C . THR A 1 265 ? -15.115 8.509 5.340 1.00 96.56 265 THR A C 1
ATOM 2114 O O . THR A 1 265 ? -16.046 8.948 6.006 1.00 96.56 265 THR A O 1
ATOM 2117 N N . GLY A 1 266 ? -15.327 7.691 4.303 1.00 96.00 266 GLY A N 1
ATOM 2118 C CA . GLY A 1 266 ? -16.656 7.197 3.935 1.00 96.00 266 GLY A CA 1
ATOM 2119 C C . GLY A 1 266 ? -17.271 6.297 5.012 1.00 96.00 266 GLY A C 1
ATOM 2120 O O . GLY A 1 266 ? -18.443 6.453 5.339 1.00 96.00 266 GLY A O 1
ATOM 2121 N N . LEU A 1 267 ? -16.478 5.414 5.635 1.00 96.81 267 LEU A N 1
ATOM 2122 C CA . LEU A 1 267 ? -16.935 4.618 6.786 1.00 96.81 267 LEU A CA 1
ATOM 2123 C C . LEU A 1 267 ? -17.360 5.512 7.958 1.00 96.81 267 LEU A C 1
ATOM 2125 O O . LEU A 1 267 ? -18.379 5.255 8.597 1.00 96.81 267 LEU A O 1
ATOM 2129 N N . VAL A 1 268 ? -16.589 6.564 8.229 1.00 97.94 268 VAL A N 1
ATOM 2130 C CA . VAL A 1 268 ? -16.864 7.515 9.316 1.00 97.94 268 VAL A CA 1
ATOM 2131 C C . VAL A 1 268 ? -18.136 8.312 9.039 1.00 97.94 268 VAL A C 1
ATOM 2133 O O . VAL A 1 268 ? -18.938 8.513 9.949 1.00 97.94 268 VAL A O 1
ATOM 2136 N N . GLU A 1 269 ? -18.365 8.703 7.786 1.00 98.00 269 GLU A N 1
ATOM 2137 C CA . GLU A 1 269 ? -19.610 9.335 7.352 1.00 98.00 269 GLU A CA 1
ATOM 2138 C C . GLU A 1 269 ? -20.819 8.410 7.557 1.00 98.00 269 GLU A C 1
ATOM 2140 O O . GLU A 1 269 ? -21.771 8.802 8.231 1.00 98.00 269 GLU A O 1
ATOM 2145 N N . TRP A 1 270 ? -20.758 7.157 7.087 1.00 97.62 270 TRP A N 1
ATOM 2146 C CA . TRP A 1 270 ? -21.855 6.193 7.269 1.00 97.62 270 TRP A CA 1
ATOM 2147 C C . TRP A 1 270 ? -22.135 5.887 8.739 1.00 97.62 270 TRP A C 1
ATOM 2149 O O . TRP A 1 270 ? -23.293 5.760 9.144 1.00 97.62 270 TRP A O 1
ATOM 2159 N N . TYR A 1 271 ? -21.082 5.771 9.550 1.00 98.31 271 TYR A N 1
ATOM 2160 C CA . TYR A 1 271 ? -21.219 5.612 10.991 1.00 98.31 271 TYR A CA 1
ATOM 2161 C C . TYR A 1 271 ? -21.893 6.837 11.616 1.00 98.31 271 TYR A C 1
ATOM 2163 O O . TYR A 1 271 ? -22.844 6.686 12.380 1.00 98.31 271 TYR A O 1
ATOM 2171 N N . GLY A 1 272 ? -21.456 8.047 11.255 1.00 97.94 272 GLY A N 1
ATOM 2172 C CA . GLY A 1 272 ? -21.999 9.299 11.775 1.00 97.94 272 GLY A CA 1
ATOM 2173 C C . GLY A 1 272 ? -23.480 9.514 11.464 1.00 97.94 272 GLY A C 1
ATOM 2174 O O . GLY A 1 272 ? -24.222 9.979 12.337 1.00 97.94 272 GLY A O 1
ATOM 2175 N N . GLU A 1 273 ? -23.919 9.118 10.268 1.00 97.88 273 GLU A N 1
ATOM 2176 C CA . GLU A 1 273 ? -25.314 9.196 9.816 1.00 97.88 273 GLU A CA 1
ATOM 2177 C C . GLU A 1 273 ? -26.228 8.165 10.498 1.00 97.88 273 GLU A C 1
ATOM 2179 O O . GLU A 1 273 ? -27.413 8.427 10.732 1.00 97.88 273 GLU A O 1
ATOM 2184 N N . ASN A 1 274 ? -25.698 6.995 10.862 1.00 97.94 274 ASN A N 1
ATOM 2185 C CA . ASN A 1 274 ? -26.496 5.893 11.388 1.00 97.94 274 ASN A CA 1
ATOM 2186 C C . ASN A 1 274 ? -26.565 5.895 12.924 1.00 97.94 274 ASN A C 1
ATOM 2188 O O . ASN A 1 274 ? -25.791 5.226 13.609 1.00 97.94 274 ASN A O 1
ATOM 2192 N N . ARG A 1 275 ? -27.563 6.595 13.480 1.00 96.56 275 ARG A N 1
ATOM 2193 C CA . ARG A 1 275 ? -27.799 6.648 14.940 1.00 96.56 275 ARG A CA 1
ATOM 2194 C C . ARG A 1 275 ? -27.934 5.268 15.587 1.00 96.56 275 ARG A C 1
ATOM 2196 O O . ARG A 1 275 ? -27.330 5.026 16.621 1.00 96.56 275 ARG A O 1
ATOM 2203 N N . LYS A 1 276 ? -28.656 4.342 14.945 1.00 97.62 276 LYS A N 1
ATOM 2204 C CA . LYS A 1 276 ? -28.843 2.982 15.473 1.00 97.62 276 LYS A CA 1
ATOM 2205 C C . LYS A 1 276 ? -27.509 2.248 15.622 1.00 97.62 276 LYS A C 1
ATOM 2207 O O . LYS A 1 276 ? -27.329 1.517 16.586 1.00 97.62 276 LYS A O 1
ATOM 2212 N N . LEU A 1 277 ? -26.585 2.429 14.678 1.00 97.31 277 LEU A N 1
ATOM 2213 C CA . LEU A 1 277 ? -25.252 1.840 14.766 1.00 97.31 277 LEU A CA 1
ATOM 2214 C C . LEU A 1 277 ? -24.448 2.464 15.915 1.00 97.31 277 LEU A C 1
ATOM 2216 O O . LEU A 1 277 ? -23.913 1.737 16.745 1.00 97.31 277 LEU A O 1
ATOM 2220 N N . ARG A 1 278 ? -24.441 3.797 16.012 1.00 97.62 278 ARG A N 1
ATOM 2221 C CA . ARG A 1 278 ? -23.765 4.563 17.078 1.00 97.62 278 ARG A CA 1
ATOM 2222 C C . ARG A 1 278 ? -24.253 4.208 18.490 1.00 97.62 278 ARG A C 1
ATOM 2224 O O . ARG A 1 278 ? -23.485 4.201 19.455 1.00 97.62 278 ARG A O 1
ATOM 2231 N N . ASP A 1 279 ? -25.534 3.877 18.625 1.00 97.12 279 ASP A N 1
ATOM 2232 C CA . ASP A 1 279 ? -26.105 3.447 19.902 1.00 97.12 279 ASP A CA 1
ATOM 2233 C C . ASP A 1 279 ? -25.583 2.066 20.332 1.00 97.12 279 ASP A C 1
ATOM 2235 O O . ASP A 1 279 ? -25.460 1.813 21.529 1.00 97.12 279 ASP A O 1
ATOM 2239 N N . LEU A 1 280 ? -25.215 1.201 19.380 1.00 97.62 280 LEU A N 1
ATOM 2240 C CA . LEU A 1 280 ? -24.821 -0.188 19.633 1.00 97.62 280 LEU A CA 1
ATOM 2241 C C . LEU A 1 280 ? -23.313 -0.391 19.810 1.00 97.62 280 LEU A C 1
ATOM 2243 O O . LEU A 1 280 ? -22.913 -1.262 20.577 1.00 97.62 280 LEU A O 1
ATOM 2247 N N . VAL A 1 281 ? -22.482 0.362 19.088 1.00 98.19 281 VAL A N 1
ATOM 2248 C CA . VAL A 1 281 ? -21.034 0.112 19.000 1.00 98.19 281 VAL A CA 1
ATOM 2249 C C . VAL A 1 281 ? -20.230 1.407 19.036 1.00 98.19 281 VAL A C 1
ATOM 2251 O O . VAL A 1 281 ? -20.763 2.479 18.771 1.00 98.19 281 VAL A O 1
ATOM 2254 N N . ASN A 1 282 ? -18.943 1.289 19.349 1.00 98.56 282 ASN A N 1
ATOM 2255 C CA . ASN A 1 282 ? -17.942 2.336 19.156 1.00 98.56 282 ASN A CA 1
ATOM 2256 C C . ASN A 1 282 ? -17.251 2.175 17.795 1.00 98.56 282 ASN A C 1
ATOM 2258 O O . ASN A 1 282 ? -17.171 1.063 17.270 1.00 98.56 282 ASN A O 1
ATOM 2262 N N . LEU A 1 283 ? -16.678 3.256 17.262 1.00 98.62 283 LEU A N 1
ATOM 2263 C CA . LEU A 1 283 ? -15.841 3.220 16.062 1.00 98.62 283 LEU A CA 1
ATOM 2264 C C . LEU A 1 283 ? -14.378 3.517 16.410 1.00 98.62 283 LEU A C 1
ATOM 2266 O O . LEU A 1 283 ? -14.068 4.559 16.980 1.00 98.62 283 LEU A O 1
ATOM 2270 N N . VAL A 1 284 ? -13.468 2.628 16.024 1.00 98.62 284 VAL A N 1
ATOM 2271 C CA . VAL A 1 284 ? -12.022 2.831 16.143 1.00 98.62 284 VAL A CA 1
ATOM 2272 C C . VAL A 1 284 ? -11.391 2.762 14.758 1.00 98.62 284 VAL A C 1
ATOM 2274 O O . VAL A 1 284 ? -11.503 1.758 14.055 1.00 98.62 284 VAL A O 1
ATOM 2277 N N . ILE A 1 285 ? -10.708 3.835 14.376 1.00 98.38 285 ILE A N 1
ATOM 2278 C CA . ILE A 1 285 ? -9.994 3.955 13.107 1.00 98.38 285 ILE A CA 1
ATOM 2279 C C . ILE A 1 285 ? -8.507 4.083 13.405 1.00 98.38 285 ILE A C 1
ATOM 2281 O O . ILE A 1 285 ? -8.115 4.989 14.128 1.00 98.38 285 ILE A O 1
ATOM 2285 N N . VAL A 1 286 ? -7.679 3.225 12.818 1.00 97.94 286 VAL A N 1
ATOM 2286 C CA . VAL A 1 286 ? -6.221 3.387 12.797 1.00 97.94 286 VAL A CA 1
ATOM 2287 C C . VAL A 1 286 ? -5.799 3.743 11.378 1.00 97.94 286 VAL A C 1
ATOM 2289 O O . VAL A 1 286 ? -5.944 2.932 10.462 1.00 97.94 286 VAL A O 1
ATOM 2292 N N . GLY A 1 287 ? -5.261 4.938 11.167 1.00 95.31 287 GLY A N 1
ATOM 2293 C CA . GLY A 1 287 ? -4.827 5.310 9.828 1.00 95.31 287 GLY A CA 1
ATOM 2294 C C . GLY A 1 287 ? -4.411 6.756 9.671 1.00 95.31 287 GLY A C 1
ATOM 2295 O O . GLY A 1 287 ? -5.026 7.655 10.234 1.00 95.31 287 GLY A O 1
ATOM 2296 N N . GLY A 1 288 ? -3.388 6.943 8.843 1.00 93.75 288 GLY A N 1
ATOM 2297 C CA . GLY A 1 288 ? -2.837 8.242 8.490 1.00 93.75 288 GLY A CA 1
ATOM 2298 C C . GLY A 1 288 ? -2.164 8.984 9.642 1.00 93.75 288 GLY A C 1
ATOM 2299 O O . GLY A 1 288 ? -1.989 8.457 10.746 1.00 93.75 288 GLY A O 1
ATOM 2300 N N . LEU A 1 289 ? -1.761 10.212 9.344 1.00 95.12 289 LEU A N 1
ATOM 2301 C CA . LEU A 1 289 ? -1.358 11.216 10.326 1.00 95.12 289 LEU A CA 1
ATOM 2302 C C . LEU A 1 289 ? -2.590 11.976 10.831 1.00 95.12 289 LEU A C 1
ATOM 2304 O O . LEU A 1 289 ? -3.636 11.949 10.191 1.00 95.12 289 LEU A O 1
ATOM 2308 N N . LEU A 1 290 ? -2.482 12.629 11.987 1.00 96.25 290 LEU A N 1
ATOM 2309 C CA . LEU A 1 290 ? -3.624 13.320 12.603 1.00 96.25 290 LEU A CA 1
ATOM 2310 C C . LEU A 1 290 ? -3.744 14.768 12.120 1.00 96.25 290 LEU A C 1
ATOM 2312 O O . LEU A 1 290 ? -4.845 15.307 12.058 1.00 96.25 290 LEU A O 1
ATOM 2316 N N . GLU A 1 291 ? -2.623 15.378 11.729 1.00 95.38 291 GLU A N 1
ATOM 2317 C CA . GLU A 1 291 ? -2.559 16.775 11.306 1.00 95.38 291 GLU A CA 1
ATOM 2318 C C . GLU A 1 291 ? -2.120 16.908 9.841 1.00 95.38 291 GLU A C 1
ATOM 2320 O O . GLU A 1 291 ? -1.125 16.291 9.442 1.00 95.38 291 GLU A O 1
ATOM 2325 N N . PRO A 1 292 ? -2.785 17.759 9.030 1.00 94.81 292 PRO A N 1
ATOM 2326 C CA . PRO A 1 292 ? -2.439 17.941 7.619 1.00 94.81 292 PRO A CA 1
ATOM 2327 C C . PRO A 1 292 ? -0.985 18.374 7.407 1.00 94.81 292 PRO A C 1
ATOM 2329 O O . PRO A 1 292 ? -0.342 17.964 6.447 1.00 94.81 292 PRO A O 1
ATOM 2332 N N . SER A 1 293 ? -0.457 19.193 8.320 1.00 93.69 293 SER A N 1
ATOM 2333 C CA . SER A 1 293 ? 0.900 19.750 8.260 1.00 93.69 293 SER A CA 1
ATOM 2334 C C . SER A 1 293 ? 2.006 18.704 8.414 1.00 93.69 293 SER A C 1
ATOM 2336 O O . SER A 1 293 ? 3.162 18.991 8.108 1.00 93.69 293 SER A O 1
ATOM 2338 N N . GLN A 1 294 ? 1.671 17.505 8.892 1.00 90.94 294 GLN A N 1
ATOM 2339 C CA . GLN A 1 294 ? 2.621 16.414 9.083 1.00 90.94 294 GLN A CA 1
ATOM 2340 C C . GLN A 1 294 ? 2.770 15.544 7.828 1.00 90.94 294 GLN A C 1
ATOM 2342 O O . GLN A 1 294 ? 3.736 14.784 7.732 1.00 90.94 294 GLN A O 1
ATOM 2347 N N . SER A 1 295 ? 1.838 15.637 6.873 1.00 91.69 295 SER A N 1
ATOM 2348 C CA . SER A 1 295 ? 1.856 14.834 5.653 1.00 91.69 295 SER A CA 1
ATOM 2349 C C . SER A 1 295 ? 2.416 15.614 4.465 1.00 91.69 295 SER A C 1
ATOM 2351 O O . SER A 1 295 ? 2.178 16.808 4.306 1.00 91.69 295 SER A O 1
ATOM 2353 N N . ASN A 1 296 ? 3.142 14.904 3.601 1.00 88.88 296 ASN A N 1
ATOM 2354 C CA . ASN A 1 296 ? 3.552 15.386 2.280 1.00 88.88 296 ASN A CA 1
ATOM 2355 C C . ASN A 1 296 ? 2.755 14.708 1.147 1.00 88.88 296 ASN A C 1
ATOM 2357 O O . ASN A 1 296 ? 3.014 14.976 -0.028 1.00 88.88 296 ASN A O 1
ATOM 2361 N N . ASP A 1 297 ? 1.814 13.814 1.475 1.00 91.31 297 ASP A N 1
ATOM 2362 C CA . ASP A 1 297 ? 0.961 13.135 0.502 1.00 91.31 297 ASP A CA 1
ATOM 2363 C C . ASP A 1 297 ? -0.354 13.900 0.319 1.00 91.31 297 ASP A C 1
ATOM 2365 O O . ASP A 1 297 ? -1.091 14.174 1.264 1.00 91.31 297 ASP A O 1
ATOM 2369 N N . ARG A 1 298 ? -0.659 14.258 -0.931 1.00 91.69 298 ARG A N 1
ATOM 2370 C CA . ARG A 1 298 ? -1.815 15.106 -1.252 1.00 91.69 298 ARG A CA 1
ATOM 2371 C C . ARG A 1 298 ? -3.144 14.430 -0.909 1.00 91.69 298 ARG A C 1
ATOM 2373 O O . ARG A 1 298 ? -4.072 15.120 -0.505 1.00 91.69 298 ARG A O 1
ATOM 2380 N N . GLU A 1 299 ? -3.263 13.116 -1.106 1.00 91.75 299 GLU A N 1
ATOM 2381 C CA . GLU A 1 299 ? -4.508 12.406 -0.799 1.00 91.75 299 GLU A CA 1
ATOM 2382 C C . GLU A 1 299 ? -4.698 12.252 0.707 1.00 91.75 299 GLU A C 1
ATOM 2384 O O . GLU A 1 299 ? -5.807 12.464 1.192 1.00 91.75 299 GLU A O 1
ATOM 2389 N N . GLU A 1 300 ? -3.627 11.962 1.444 1.00 94.75 300 GLU A N 1
ATOM 2390 C CA . GLU A 1 300 ? -3.668 11.889 2.903 1.00 94.75 300 GLU A CA 1
ATOM 2391 C C . GLU A 1 300 ? -4.061 13.238 3.519 1.00 94.75 300 GLU A C 1
ATOM 2393 O O . GLU A 1 300 ? -4.965 13.281 4.347 1.00 94.75 300 GLU A O 1
ATOM 2398 N N . ILE A 1 301 ? -3.481 14.353 3.059 1.00 95.81 301 ILE A N 1
ATOM 2399 C CA . ILE A 1 301 ? -3.856 15.708 3.507 1.00 95.81 301 ILE A CA 1
ATOM 2400 C C . ILE A 1 301 ? -5.350 15.985 3.281 1.00 95.81 301 ILE A C 1
ATOM 2402 O O . ILE A 1 301 ? -6.033 16.506 4.167 1.00 95.81 301 ILE A O 1
ATOM 2406 N N . GLU A 1 302 ? -5.876 15.661 2.097 1.00 95.94 302 GLU A N 1
ATOM 2407 C CA . GLU A 1 302 ? -7.297 15.845 1.779 1.00 95.94 302 GLU A CA 1
ATOM 2408 C C . GLU A 1 302 ? -8.196 14.991 2.698 1.00 95.94 302 GLU A C 1
ATOM 2410 O O . GLU A 1 302 ? -9.193 15.487 3.233 1.00 95.94 302 GLU A O 1
ATOM 2415 N N . GLU A 1 303 ? -7.828 13.731 2.938 1.00 97.56 303 GLU A N 1
ATOM 2416 C CA . GLU A 1 303 ? -8.600 12.811 3.779 1.00 97.56 303 GLU A CA 1
ATOM 2417 C C . GLU A 1 303 ? -8.500 13.137 5.282 1.00 97.56 303 GLU A C 1
ATOM 2419 O O . GLU A 1 303 ? -9.498 12.988 5.986 1.00 97.56 303 GLU A O 1
ATOM 2424 N N . ILE A 1 304 ? -7.370 13.660 5.774 1.00 98.06 304 ILE A N 1
ATOM 2425 C CA . ILE A 1 304 ? -7.221 14.185 7.146 1.00 98.06 304 ILE A CA 1
ATOM 2426 C C . ILE A 1 304 ? -8.211 15.327 7.386 1.00 98.06 304 ILE A C 1
ATOM 2428 O O . ILE A 1 304 ? -8.984 15.301 8.345 1.00 98.06 304 ILE A O 1
ATOM 2432 N N . ASN A 1 305 ? -8.240 16.317 6.489 1.00 98.00 305 ASN A N 1
ATOM 2433 C CA . ASN A 1 305 ? -9.156 17.456 6.606 1.00 98.00 305 ASN A CA 1
ATOM 2434 C C . ASN A 1 305 ? -10.626 17.006 6.601 1.00 98.00 305 ASN A C 1
ATOM 2436 O O . ASN A 1 305 ? -11.459 17.521 7.357 1.00 98.00 305 ASN A O 1
ATOM 2440 N N . LYS A 1 306 ? -10.948 16.014 5.765 1.00 97.94 306 LYS A N 1
ATOM 2441 C CA . LYS A 1 306 ? -12.281 15.413 5.712 1.00 97.94 306 LYS A CA 1
ATOM 2442 C C . LYS A 1 306 ? -12.614 14.647 6.996 1.00 97.94 306 LYS A C 1
ATOM 2444 O O . LYS A 1 306 ? -13.738 14.763 7.476 1.00 97.94 306 LYS A O 1
ATOM 2449 N N . MET A 1 307 ? -11.662 13.911 7.570 1.00 98.06 307 MET A N 1
ATOM 2450 C CA . MET A 1 307 ? -11.830 13.187 8.833 1.00 98.06 307 MET A CA 1
ATOM 2451 C C . MET A 1 307 ? -12.223 14.133 9.975 1.00 98.06 307 MET A C 1
ATOM 2453 O O . MET A 1 307 ? -13.257 13.918 10.610 1.00 98.06 307 MET A O 1
ATOM 2457 N N . HIS A 1 308 ? -11.467 15.221 10.163 1.00 98.25 308 HIS A N 1
ATOM 2458 C CA . HIS A 1 308 ? -11.782 16.282 11.133 1.00 98.25 308 HIS A CA 1
ATOM 2459 C C . HIS A 1 308 ? -13.182 16.860 10.904 1.00 98.25 308 HIS A C 1
ATOM 2461 O O . HIS A 1 308 ? -14.023 16.855 11.802 1.00 98.25 308 HIS A O 1
ATOM 2467 N N . SER A 1 309 ? -13.478 17.247 9.659 1.00 98.38 309 SER A N 1
ATOM 2468 C CA . SER A 1 309 ? -14.780 17.815 9.288 1.00 98.38 309 SER A CA 1
ATOM 2469 C C . SER A 1 309 ? -15.952 16.876 9.606 1.00 98.38 309 SER A C 1
ATOM 2471 O O . SER A 1 309 ? -17.007 17.328 10.045 1.00 98.38 309 SER A O 1
ATOM 2473 N N . LEU A 1 310 ? -15.794 15.564 9.393 1.00 98.56 310 LEU A N 1
ATOM 2474 C CA . LEU A 1 310 ? -16.825 14.563 9.685 1.00 98.56 310 LEU A CA 1
ATOM 2475 C C . LEU A 1 310 ? -16.998 14.331 11.189 1.00 98.56 310 LEU A C 1
ATOM 2477 O O . LEU A 1 310 ? -18.135 14.217 11.658 1.00 98.56 310 LEU A O 1
ATOM 2481 N N . MET A 1 311 ? -15.896 14.279 11.943 1.00 98.06 311 MET A N 1
ATOM 2482 C CA . MET A 1 311 ? -15.932 14.156 13.403 1.00 98.06 311 MET A CA 1
ATOM 2483 C C . MET A 1 311 ? -16.696 15.317 14.043 1.00 98.06 311 MET A C 1
ATOM 2485 O O . MET A 1 311 ? -17.537 15.076 14.917 1.00 98.06 311 MET A O 1
ATOM 2489 N N . ASP A 1 312 ? -16.478 16.538 13.551 1.00 98.00 312 ASP A N 1
ATOM 2490 C CA . ASP A 1 312 ? -17.183 17.737 14.002 1.00 98.00 312 ASP A CA 1
ATOM 2491 C C . ASP A 1 312 ? -18.637 17.765 13.517 1.00 98.00 312 ASP A C 1
ATOM 2493 O O . ASP A 1 312 ? -19.559 17.933 14.319 1.00 98.00 312 ASP A O 1
ATOM 2497 N N . LYS A 1 313 ? -18.884 17.529 12.222 1.00 98.44 313 LYS A N 1
ATOM 2498 C CA . LYS A 1 313 ? -20.237 17.533 11.631 1.00 98.44 313 LYS A CA 1
ATOM 2499 C C . LYS A 1 313 ? -21.189 16.585 12.361 1.00 98.44 313 LYS A C 1
ATOM 2501 O O . LYS A 1 313 ? -22.336 16.946 12.618 1.00 98.44 313 LYS A O 1
ATOM 2506 N N . TYR A 1 314 ? -20.729 15.377 12.688 1.00 98.44 314 TYR A N 1
ATOM 2507 C CA . TYR A 1 314 ? -21.556 14.346 13.322 1.00 98.44 314 TYR A CA 1
ATOM 2508 C C . TYR A 1 314 ? -21.410 14.274 14.849 1.00 98.44 314 TYR A C 1
ATOM 2510 O O . TYR A 1 314 ? -22.059 13.419 15.468 1.00 98.44 314 TYR A O 1
ATOM 2518 N N . GLN A 1 315 ? -20.606 15.167 15.448 1.00 98.00 315 GLN A N 1
ATOM 2519 C CA . GLN A 1 315 ? -20.335 15.243 16.889 1.00 98.00 315 GLN A CA 1
ATOM 2520 C C . GLN A 1 315 ? -19.940 13.869 17.451 1.00 98.00 315 GLN A C 1
ATOM 2522 O O . GLN A 1 315 ? -20.630 13.287 18.288 1.00 98.00 315 GLN A O 1
ATOM 2527 N N . LEU A 1 316 ? -18.864 13.297 16.903 1.00 97.69 316 LEU A N 1
ATOM 2528 C CA . LEU A 1 316 ? -18.494 11.898 17.146 1.00 97.69 316 LEU A CA 1
ATOM 2529 C C . LEU A 1 316 ? -17.672 11.671 18.423 1.00 97.69 316 LEU A C 1
ATOM 2531 O O . LEU A 1 316 ? -17.464 10.517 18.805 1.00 97.69 316 LEU A O 1
ATOM 2535 N N . LYS A 1 317 ? -17.211 12.728 19.109 1.00 96.00 317 LYS A N 1
ATOM 2536 C CA . LYS A 1 317 ? -16.488 12.585 20.385 1.00 96.00 317 LYS A CA 1
ATOM 2537 C C . LYS A 1 317 ? -17.333 11.795 21.396 1.00 96.00 317 LYS A C 1
ATOM 2539 O O . LYS A 1 317 ? -18.529 12.030 21.543 1.00 96.00 317 LYS A O 1
ATOM 2544 N N . GLY A 1 318 ? -16.710 10.826 22.066 1.00 97.00 318 GLY A N 1
ATOM 2545 C CA . GLY A 1 318 ? -17.386 9.853 22.929 1.00 97.00 318 GLY A CA 1
ATOM 2546 C C . GLY A 1 318 ? -17.829 8.569 22.219 1.00 97.00 318 GLY A C 1
ATOM 2547 O O . GLY A 1 318 ? -18.241 7.630 22.895 1.00 97.00 318 GLY A O 1
ATOM 2548 N N . GLN A 1 319 ? -17.754 8.507 20.888 1.00 97.88 319 GLN A N 1
ATOM 2549 C CA . GLN A 1 319 ? -18.202 7.363 20.080 1.00 97.88 319 GLN A CA 1
ATOM 2550 C C . GLN A 1 319 ? -17.184 6.951 19.008 1.00 97.88 319 GLN A C 1
ATOM 2552 O O . GLN A 1 319 ? -17.355 5.901 18.385 1.00 97.88 319 GLN A O 1
ATOM 2557 N N . ILE A 1 320 ? -16.158 7.775 18.773 1.00 98.25 320 ILE A N 1
ATOM 2558 C CA . ILE A 1 320 ? -15.065 7.507 17.843 1.00 98.25 320 ILE A CA 1
ATOM 2559 C C . ILE A 1 320 ? -13.710 7.676 18.526 1.00 98.25 320 ILE A C 1
ATOM 2561 O O . ILE A 1 320 ? -13.518 8.581 19.342 1.00 98.25 320 ILE A O 1
ATOM 2565 N N . ARG A 1 321 ? -12.763 6.835 18.121 1.00 98.56 321 ARG A N 1
ATOM 2566 C CA . ARG A 1 321 ? -11.340 6.967 18.410 1.00 98.56 321 ARG A CA 1
ATOM 2567 C C . ARG A 1 321 ? -10.563 6.876 17.101 1.00 98.56 321 ARG A C 1
ATOM 2569 O O . ARG A 1 321 ? -10.600 5.845 16.432 1.00 98.56 321 ARG A O 1
ATOM 2576 N N . TRP A 1 322 ? -9.886 7.952 16.728 1.00 98.56 322 TRP A N 1
ATOM 2577 C CA . TRP A 1 322 ? -8.994 7.985 15.577 1.00 98.56 322 TRP A CA 1
ATOM 2578 C C . TRP A 1 322 ? -7.551 7.929 16.062 1.00 98.56 322 TRP A C 1
ATOM 2580 O O . TRP A 1 322 ? -7.097 8.801 16.787 1.00 98.56 322 TRP A O 1
ATOM 2590 N N . ILE A 1 323 ? -6.849 6.871 15.691 1.00 98.25 323 ILE A N 1
ATOM 2591 C CA . ILE A 1 323 ? -5.488 6.563 16.099 1.00 98.25 323 ILE A CA 1
ATOM 2592 C C . ILE A 1 323 ? -4.580 6.736 14.882 1.00 98.25 323 ILE A C 1
ATOM 2594 O O . ILE A 1 323 ? -4.889 6.270 13.779 1.00 98.25 323 ILE A O 1
ATOM 2598 N N . LYS A 1 324 ? -3.435 7.376 15.092 1.00 96.50 324 LYS A N 1
ATOM 2599 C CA . LYS A 1 324 ? -2.386 7.527 14.084 1.00 96.50 324 LYS A CA 1
ATOM 2600 C C . LYS A 1 324 ? -1.879 6.169 13.599 1.00 96.50 324 LYS A C 1
ATOM 2602 O O . LYS A 1 324 ? -1.911 5.181 14.335 1.00 96.50 324 LYS A O 1
ATOM 2607 N N . ALA A 1 325 ? -1.397 6.104 12.360 1.00 93.69 325 ALA A N 1
ATOM 2608 C CA . ALA A 1 325 ? -0.880 4.875 11.759 1.00 93.69 325 ALA A CA 1
ATOM 2609 C C . ALA A 1 325 ? 0.111 4.130 12.681 1.00 93.69 325 ALA A C 1
ATOM 2611 O O . ALA A 1 325 ? 1.091 4.698 13.157 1.00 93.69 325 ALA A O 1
ATOM 2612 N N . GLN A 1 326 ? -0.143 2.838 12.907 1.00 91.94 326 GLN A N 1
ATOM 2613 C CA . GLN A 1 326 ? 0.639 2.002 13.817 1.00 91.94 326 GLN A CA 1
ATOM 2614 C C . GLN A 1 326 ? 1.650 1.148 13.044 1.00 91.94 326 GLN A C 1
ATOM 2616 O O . GLN A 1 326 ? 1.266 0.356 12.182 1.00 91.94 326 GLN A O 1
ATOM 2621 N N . THR A 1 327 ? 2.937 1.276 13.368 1.00 87.81 327 THR A N 1
ATOM 2622 C CA . THR A 1 327 ? 4.038 0.602 12.651 1.00 87.81 327 THR A CA 1
ATOM 2623 C C . THR A 1 327 ? 4.556 -0.661 13.339 1.00 87.81 327 THR A C 1
ATOM 2625 O O . THR A 1 327 ? 5.248 -1.457 12.707 1.00 87.81 327 THR A O 1
ATOM 2628 N N . GLU A 1 328 ? 4.220 -0.877 14.612 1.00 92.56 328 GLU A N 1
ATOM 2629 C CA . GLU A 1 328 ? 4.713 -2.016 15.389 1.00 92.56 328 GLU A CA 1
ATOM 2630 C C . GLU A 1 328 ? 3.786 -3.231 15.208 1.00 92.56 328 GLU A C 1
ATOM 2632 O O . GLU A 1 328 ? 2.666 -3.284 15.725 1.00 92.56 328 GLU A O 1
ATOM 2637 N N . ARG A 1 329 ? 4.243 -4.205 14.412 1.00 92.69 329 ARG A N 1
ATOM 2638 C CA . ARG A 1 329 ? 3.437 -5.358 13.982 1.00 92.69 329 ARG A CA 1
ATOM 2639 C C . ARG A 1 329 ? 2.985 -6.246 15.142 1.00 92.69 329 ARG A C 1
ATOM 2641 O O . ARG A 1 329 ? 1.873 -6.769 15.089 1.00 92.69 329 ARG A O 1
ATOM 2648 N N . VAL A 1 330 ? 3.809 -6.412 16.176 1.00 94.44 330 VAL A N 1
ATOM 2649 C CA . VAL A 1 330 ? 3.530 -7.324 17.293 1.00 94.44 330 VAL A CA 1
ATOM 2650 C C . VAL A 1 330 ? 2.367 -6.786 18.136 1.00 94.44 330 VAL A C 1
ATOM 2652 O O . VAL A 1 330 ? 1.396 -7.502 18.396 1.00 94.44 330 VAL A O 1
ATOM 2655 N N . ARG A 1 331 ? 2.394 -5.491 18.458 1.00 96.19 331 ARG A N 1
ATOM 2656 C CA . ARG A 1 331 ? 1.324 -4.745 19.120 1.00 96.19 331 ARG A CA 1
ATOM 2657 C C . ARG A 1 331 ? 0.082 -4.667 18.254 1.00 96.19 331 ARG A C 1
ATOM 2659 O O . ARG A 1 331 ? -1.008 -4.830 18.789 1.00 96.19 331 ARG A O 1
ATOM 2666 N N . ASN A 1 332 ? 0.216 -4.495 16.939 1.00 96.50 332 ASN A N 1
ATOM 2667 C CA . ASN A 1 332 ? -0.930 -4.542 16.028 1.00 96.50 332 ASN A CA 1
ATOM 2668 C C . ASN A 1 332 ? -1.647 -5.899 16.096 1.00 96.50 332 ASN A C 1
ATOM 2670 O O . ASN A 1 332 ? -2.875 -5.935 16.150 1.00 96.50 332 ASN A O 1
ATOM 2674 N N . GLY A 1 333 ? -0.901 -7.008 16.146 1.00 97.12 333 GLY A N 1
ATOM 2675 C CA . GLY A 1 333 ? -1.469 -8.341 16.350 1.00 97.12 333 GLY A CA 1
ATOM 2676 C C . GLY A 1 333 ? -2.273 -8.439 17.651 1.00 97.12 333 GLY A C 1
ATOM 2677 O O . GLY A 1 333 ? -3.393 -8.954 17.650 1.00 97.12 333 GLY A O 1
ATOM 2678 N N . GLU A 1 334 ? -1.744 -7.902 18.754 1.00 98.12 334 GLU A N 1
ATOM 2679 C CA . GLU A 1 334 ? -2.456 -7.889 20.038 1.00 98.12 334 GLU A CA 1
ATOM 2680 C C . GLU A 1 334 ? -3.658 -6.937 20.033 1.00 98.12 334 GLU A C 1
ATOM 2682 O O . GLU A 1 334 ? -4.706 -7.301 20.558 1.00 98.12 334 GLU A O 1
ATOM 2687 N N . LEU A 1 335 ? -3.567 -5.786 19.360 1.00 97.75 335 LEU A N 1
ATOM 2688 C CA . LEU A 1 335 ? -4.679 -4.856 19.178 1.00 97.75 335 LEU A CA 1
ATOM 2689 C C . LEU A 1 335 ? -5.872 -5.545 18.504 1.00 97.75 335 LEU A C 1
ATOM 2691 O O . LEU A 1 335 ? -6.975 -5.479 19.041 1.00 97.75 335 LEU A O 1
ATOM 2695 N N . TYR A 1 336 ? -5.663 -6.271 17.397 1.00 97.94 336 TYR A N 1
ATOM 2696 C CA . TYR A 1 336 ? -6.725 -7.063 16.755 1.00 97.94 336 TYR A CA 1
ATOM 2697 C C . TYR A 1 336 ? -7.408 -8.018 17.746 1.00 97.94 336 TYR A C 1
ATOM 2699 O O . TYR A 1 336 ? -8.637 -8.095 17.792 1.00 97.94 336 TYR A O 1
ATOM 2707 N N . ARG A 1 337 ? -6.624 -8.712 18.582 1.00 98.00 337 ARG A N 1
ATOM 2708 C CA . ARG A 1 337 ? -7.151 -9.638 19.597 1.00 98.00 337 ARG A CA 1
ATOM 2709 C C . ARG A 1 337 ? -7.894 -8.917 20.726 1.00 98.00 337 ARG A C 1
ATOM 2711 O O . ARG A 1 337 ? -8.915 -9.426 21.178 1.00 98.00 337 ARG A O 1
ATOM 2718 N N . CYS A 1 338 ? -7.436 -7.739 21.150 1.00 97.25 338 CYS A N 1
ATOM 2719 C CA . CYS A 1 338 ? -8.133 -6.899 22.127 1.00 97.25 338 CYS A CA 1
ATOM 2720 C C . CYS A 1 338 ? -9.473 -6.386 21.582 1.00 97.25 338 CYS A C 1
ATOM 2722 O O . CYS A 1 338 ? -10.463 -6.389 22.308 1.00 97.25 338 CYS A O 1
ATOM 2724 N N . ILE A 1 339 ? -9.547 -6.008 20.301 1.00 97.56 339 ILE A N 1
ATOM 2725 C CA . ILE A 1 339 ? -10.827 -5.666 19.667 1.00 97.56 339 ILE A CA 1
ATOM 2726 C C . ILE A 1 339 ? -11.759 -6.888 19.637 1.00 97.56 339 ILE A C 1
ATOM 2728 O O . ILE A 1 339 ? -12.944 -6.752 19.946 1.00 97.56 339 ILE A O 1
ATOM 2732 N N . ALA A 1 340 ? -11.245 -8.081 19.323 1.00 97.38 340 ALA A N 1
ATOM 2733 C CA . ALA A 1 340 ? -12.036 -9.315 19.345 1.00 97.38 340 ALA A CA 1
ATOM 2734 C C . ALA A 1 340 ? -12.597 -9.630 20.748 1.00 97.38 340 ALA A C 1
ATOM 2736 O O . ALA A 1 340 ? -13.750 -10.041 20.874 1.00 97.38 340 ALA A O 1
ATOM 2737 N N . ASP A 1 341 ? -11.848 -9.343 21.822 1.00 97.12 341 ASP A N 1
ATOM 2738 C CA . ASP A 1 341 ? -12.350 -9.489 23.199 1.00 97.12 341 ASP A CA 1
ATOM 2739 C C . ASP A 1 341 ? -13.583 -8.595 23.475 1.00 97.12 341 ASP A C 1
ATOM 2741 O O . ASP A 1 341 ? -14.445 -8.974 24.271 1.00 97.12 341 ASP A O 1
ATOM 2745 N N . THR A 1 342 ? -13.737 -7.464 22.768 1.00 96.31 342 THR A N 1
ATOM 2746 C CA . THR A 1 342 ? -14.944 -6.609 22.843 1.00 96.31 342 THR A CA 1
ATOM 2747 C C . THR A 1 342 ? -16.150 -7.172 22.083 1.00 96.31 342 THR A C 1
ATOM 2749 O O . THR A 1 342 ? -17.217 -6.561 22.087 1.00 96.31 342 THR A O 1
ATOM 2752 N N . ARG A 1 343 ? -16.004 -8.334 21.424 1.00 96.69 343 ARG A N 1
ATOM 2753 C CA . ARG A 1 343 ? -16.973 -8.901 20.464 1.00 96.69 343 ARG A CA 1
ATOM 2754 C C . ARG A 1 343 ? -17.261 -7.947 19.302 1.00 96.69 343 ARG A C 1
ATOM 2756 O O . ARG A 1 343 ? -18.394 -7.836 18.831 1.00 96.69 343 ARG A O 1
ATOM 2763 N N . GLY A 1 344 ? -16.223 -7.214 18.910 1.00 95.62 344 GLY A N 1
ATOM 2764 C CA . GLY A 1 344 ? -16.247 -6.245 17.832 1.00 95.62 344 GLY A CA 1
ATOM 2765 C C . GLY A 1 344 ? -16.233 -6.877 16.441 1.00 95.62 344 GLY A C 1
ATOM 2766 O O . GLY A 1 344 ? -16.372 -8.087 16.258 1.00 95.62 344 GLY A O 1
ATOM 2767 N N . ALA A 1 345 ? -16.034 -6.032 15.437 1.00 96.88 345 ALA A N 1
ATOM 2768 C CA . ALA A 1 345 ? -15.884 -6.459 14.052 1.00 96.88 345 ALA A CA 1
ATOM 2769 C C . ALA A 1 345 ? -14.812 -5.627 13.350 1.00 96.88 345 ALA A C 1
ATOM 2771 O O . ALA A 1 345 ? -14.672 -4.434 13.617 1.00 96.88 345 ALA A O 1
ATOM 2772 N N . PHE A 1 346 ? -14.093 -6.246 12.419 1.00 97.38 346 PHE A N 1
ATOM 2773 C CA . PHE A 1 346 ? -13.242 -5.532 11.481 1.00 97.38 346 PHE A CA 1
ATOM 2774 C C . PHE A 1 346 ? -14.052 -5.157 10.246 1.00 97.38 346 PHE A C 1
ATOM 2776 O O . PHE A 1 346 ? -14.745 -5.999 9.672 1.00 97.38 346 PHE A O 1
ATOM 2783 N N . VAL A 1 347 ? -13.956 -3.904 9.818 1.00 95.94 347 VAL A N 1
ATOM 2784 C CA . VAL A 1 347 ? -14.623 -3.422 8.610 1.00 95.94 347 VAL A CA 1
ATOM 2785 C C . VAL A 1 347 ? -13.579 -2.864 7.663 1.00 95.94 347 VAL A C 1
ATOM 2787 O O . VAL A 1 347 ? -12.949 -1.852 7.947 1.00 95.94 347 VAL A O 1
ATOM 2790 N N . GLN A 1 348 ? -13.441 -3.499 6.503 1.00 89.12 348 GLN A N 1
ATOM 2791 C CA . GLN A 1 348 ? -12.703 -2.947 5.380 1.00 89.12 348 GLN A CA 1
ATOM 2792 C C . GLN A 1 348 ? -13.690 -2.292 4.422 1.00 89.12 348 GLN A C 1
ATOM 2794 O O . GLN A 1 348 ? -14.561 -2.950 3.853 1.00 89.12 348 GLN A O 1
ATOM 2799 N N . VAL A 1 349 ? -13.506 -0.997 4.201 1.00 87.25 349 VAL A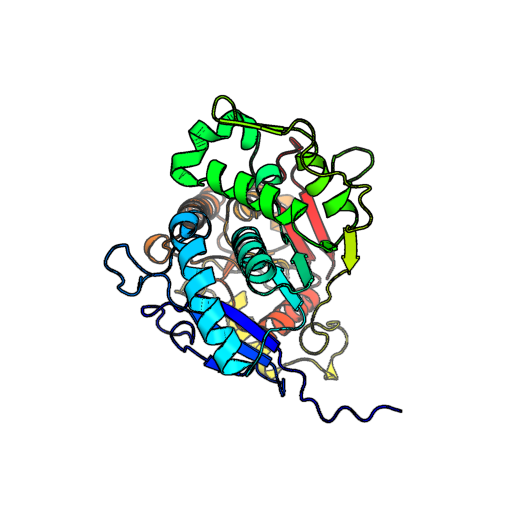 N 1
ATOM 2800 C CA . VAL A 1 349 ? -14.164 -0.262 3.121 1.00 87.25 349 VAL A CA 1
ATOM 2801 C C . VAL A 1 349 ? -13.169 -0.026 1.995 1.00 87.25 349 VAL A C 1
ATOM 2803 O O . VAL A 1 349 ? -11.971 0.142 2.227 1.00 87.25 349 VAL A O 1
ATOM 2806 N N . LYS A 1 350 ? -13.636 -0.074 0.752 1.00 78.25 350 LYS A N 1
ATOM 2807 C CA . LYS A 1 350 ? -12.834 0.311 -0.408 1.00 78.25 350 LYS A CA 1
ATOM 2808 C C . LYS A 1 350 ? -13.735 0.917 -1.474 1.00 78.25 350 LYS A C 1
ATOM 2810 O O . LYS A 1 350 ? -14.825 0.410 -1.758 1.00 78.25 350 LYS A O 1
ATOM 2815 N N . LYS A 1 351 ? -13.276 2.010 -2.078 1.00 69.88 351 LYS A N 1
ATOM 2816 C CA . LYS A 1 351 ? -13.886 2.537 -3.297 1.00 69.88 351 LYS A CA 1
ATOM 2817 C C . LYS A 1 351 ? -13.360 1.720 -4.482 1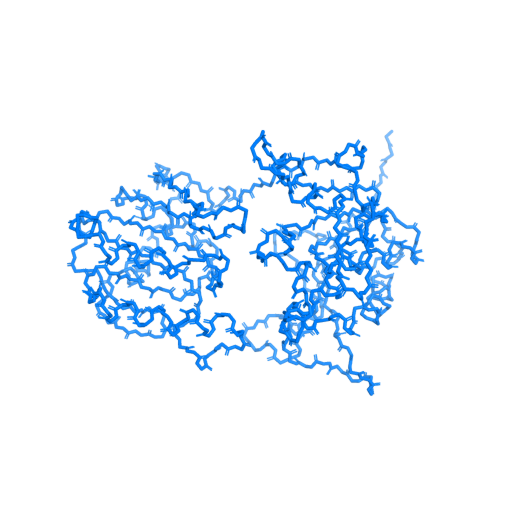.00 69.88 351 LYS A C 1
ATOM 2819 O O . LYS A 1 351 ? -12.151 1.651 -4.683 1.00 69.88 351 LYS A O 1
ATOM 2824 N N . ASN A 1 352 ? -14.260 1.096 -5.238 1.00 59.97 352 ASN A N 1
ATOM 2825 C CA . ASN A 1 352 ? -13.941 0.479 -6.526 1.00 59.97 352 ASN A CA 1
ATOM 2826 C C . ASN A 1 352 ? -14.667 1.257 -7.623 1.00 59.97 352 ASN A C 1
ATOM 2828 O O . ASN A 1 352 ? -15.863 1.519 -7.497 1.00 59.97 352 ASN A O 1
ATOM 2832 N N . SER A 1 353 ? -13.940 1.591 -8.688 1.00 51.31 353 SER A N 1
ATOM 2833 C CA . SER A 1 353 ? -14.428 2.419 -9.794 1.00 51.31 353 SER A CA 1
ATOM 2834 C C . SER A 1 353 ? -15.597 1.789 -10.562 1.00 51.31 353 SER A C 1
ATOM 2836 O O . SER A 1 353 ? -16.505 2.444 -11.060 1.00 51.31 353 SER A O 1
ATOM 2838 N N . ASN A 1 354 ? -15.649 0.458 -10.596 1.00 43.19 354 ASN A N 1
ATOM 2839 C CA . ASN A 1 354 ? -16.607 -0.251 -11.442 1.00 43.19 354 ASN A CA 1
ATOM 2840 C C . ASN A 1 354 ? -18.045 -0.318 -10.878 1.00 43.19 354 ASN A C 1
ATOM 2842 O O . ASN A 1 354 ? -18.865 -1.036 -11.446 1.00 43.19 354 ASN A O 1
ATOM 2846 N N . THR A 1 355 ? -18.389 0.372 -9.777 1.00 40.06 355 THR A N 1
ATOM 2847 C CA . THR A 1 355 ? -19.768 0.394 -9.245 1.00 40.06 355 THR A CA 1
ATOM 2848 C C . THR A 1 355 ? -20.146 1.682 -8.501 1.00 40.06 355 THR A C 1
ATOM 2850 O O . THR A 1 355 ? -19.393 2.179 -7.678 1.00 40.06 355 THR A O 1
ATOM 2853 N N . VAL A 1 356 ? -21.419 2.097 -8.628 1.00 35.81 356 VAL A N 1
ATOM 2854 C CA . VAL A 1 356 ? -22.115 3.049 -7.717 1.00 35.81 356 VAL A CA 1
ATOM 2855 C C . VAL A 1 356 ? -22.174 2.528 -6.259 1.00 35.81 356 VAL A C 1
ATOM 2857 O O . VAL A 1 356 ? -22.554 3.239 -5.335 1.00 35.81 356 VAL A O 1
ATOM 2860 N N . LYS A 1 357 ? -21.792 1.265 -6.035 1.00 41.09 357 LYS A N 1
ATOM 2861 C CA . LYS A 1 357 ? -21.744 0.582 -4.739 1.00 41.09 357 LYS A CA 1
ATOM 2862 C C . LYS A 1 357 ? -20.300 0.489 -4.240 1.00 41.09 357 LYS A C 1
ATOM 2864 O O . LYS A 1 357 ? -19.430 0.003 -4.961 1.00 41.09 357 LYS A O 1
ATOM 2869 N N . HIS A 1 358 ? -20.077 0.899 -2.995 1.00 50.78 358 HIS A N 1
ATOM 2870 C CA . HIS A 1 358 ? -18.823 0.671 -2.281 1.00 50.78 358 HIS A CA 1
ATOM 2871 C C . HIS A 1 358 ? -18.668 -0.811 -1.919 1.00 50.78 358 HIS A C 1
ATOM 2873 O O . HIS A 1 358 ? -19.656 -1.478 -1.605 1.00 50.78 358 HIS A O 1
ATOM 2879 N N . GLU A 1 359 ? -17.438 -1.328 -1.948 1.00 50.28 359 GLU A N 1
ATOM 2880 C CA . GLU A 1 359 ? -17.152 -2.655 -1.405 1.00 50.28 359 GLU A CA 1
ATOM 2881 C C . GLU A 1 359 ? -16.884 -2.525 0.093 1.00 50.28 359 GLU A C 1
ATOM 2883 O O . GLU A 1 359 ? -15.911 -1.898 0.518 1.00 50.28 359 GLU A O 1
ATOM 2888 N N . THR A 1 360 ? -17.780 -3.113 0.882 1.00 48.88 360 THR A N 1
ATOM 2889 C CA . THR A 1 360 ? -17.658 -3.220 2.335 1.00 48.88 360 THR A CA 1
ATOM 2890 C C . THR A 1 360 ? -17.538 -4.694 2.685 1.00 48.88 360 THR A C 1
ATOM 2892 O O . THR A 1 360 ? -18.451 -5.473 2.415 1.00 48.88 360 THR A O 1
ATOM 2895 N N . GLN A 1 361 ? -16.421 -5.078 3.291 1.00 53.28 361 GLN A N 1
ATOM 2896 C CA . GLN A 1 361 ? -16.244 -6.391 3.899 1.00 53.28 361 GLN A CA 1
ATOM 2897 C C . GLN A 1 361 ? -16.245 -6.211 5.414 1.00 53.28 361 GLN A C 1
ATOM 2899 O O . GLN A 1 361 ? -15.392 -5.512 5.957 1.00 53.28 361 GLN A O 1
ATOM 2904 N N . ALA A 1 362 ? -17.220 -6.817 6.088 1.00 50.53 362 ALA A N 1
ATOM 2905 C CA . ALA A 1 362 ? -17.268 -6.886 7.541 1.00 50.53 362 ALA A CA 1
ATOM 2906 C C . ALA A 1 362 ? -16.930 -8.314 7.974 1.00 50.53 362 ALA A C 1
ATOM 2908 O O . ALA A 1 362 ? -17.578 -9.267 7.541 1.00 50.53 362 ALA A O 1
ATOM 2909 N N . LEU A 1 363 ? -15.912 -8.451 8.817 1.00 54.62 363 LEU A N 1
ATOM 2910 C CA . LEU A 1 363 ? -15.506 -9.703 9.442 1.00 54.62 363 LEU A CA 1
ATOM 2911 C C . LEU A 1 363 ? -15.784 -9.585 10.938 1.00 54.62 363 LEU A C 1
ATOM 2913 O O . LEU A 1 363 ? -15.242 -8.708 11.611 1.00 54.62 363 LEU A O 1
ATOM 2917 N N . THR A 1 364 ? -16.645 -10.453 11.463 1.00 50.09 364 THR A N 1
ATOM 2918 C CA . THR A 1 364 ? -16.772 -10.623 12.915 1.00 50.09 364 THR A CA 1
ATOM 2919 C C . THR A 1 364 ? -15.465 -11.218 13.432 1.00 50.09 364 THR A C 1
ATOM 2921 O O . THR A 1 364 ? -14.993 -12.202 12.859 1.00 50.09 364 THR A O 1
ATOM 2924 N N . MET A 1 365 ? -14.859 -10.586 14.442 1.00 47.03 365 MET A N 1
ATOM 2925 C CA . MET A 1 365 ? -13.540 -10.979 14.960 1.00 47.03 365 MET A CA 1
ATOM 2926 C C . MET A 1 365 ? -13.606 -11.958 16.123 1.00 47.03 365 MET A C 1
ATOM 2928 O O . MET A 1 365 ? -14.585 -11.886 16.900 1.00 47.03 365 MET A O 1
#

Foldseek 3Di:
DDPPPDDDAAEAEDAQAQQPPPDCSPPQWAADPPDDHYIYGHDFFADPVGDGPHHDDDPLGCLVRLLVRLVRVLVVCCVVSVHQDQEQEAEALSSLLSRLNNCVVRVHAYEYERVADVCFLDACCQQCVVVCCVPRVVVSRLVSVLSSLVSHPAYEYQDPCCQQNDPVDGHVVRVQQWTHNPPPGTRHGRHDSPPPRYDYDHDDDDCLQADALVPVVSAPVVCVVVLCCLAAPLDADQFKDAHAQDPLAAEAEEEDEQFVFQCVLVVLLVCLPDPVNLVRHAYEYEYAGQALVVDPDPRSSVSNVSNVVSCVVSVCHNRYMYGYHDDDRNSVNNSVSVSLVSQYWYWGWGDTNPDPDIDIDIGRD

Solvent-accessible surface area (backbone atoms only — not comparable to full-atom values): 20256 Å² total; per-residue (Å²): 134,87,86,74,93,67,84,74,76,44,76,48,78,47,69,24,23,69,66,44,77,100,57,67,44,54,46,48,73,42,75,40,84,99,53,94,43,36,32,36,39,31,45,56,38,54,44,98,88,68,46,72,42,38,64,89,75,56,88,51,72,46,71,91,33,44,65,61,37,34,55,59,42,51,56,53,48,34,62,76,63,74,39,79,67,81,58,39,75,10,50,30,52,65,38,19,35,33,27,45,55,43,22,70,73,68,73,33,49,26,38,32,29,50,95,64,61,64,70,58,50,36,67,61,39,46,66,46,22,80,82,45,28,91,79,45,30,45,69,60,48,54,50,32,41,54,49,26,69,65,69,36,66,29,35,49,33,63,42,66,44,48,39,60,27,51,102,87,41,76,7,56,51,37,60,44,21,55,51,46,33,76,97,78,52,70,40,81,75,52,46,66,75,82,45,83,40,63,40,75,58,65,81,84,76,62,61,92,47,54,65,70,66,83,50,64,89,77,56,65,66,88,50,43,69,60,50,48,48,73,60,54,36,82,65,68,56,99,55,28,40,47,16,47,69,59,83,85,41,22,33,41,34,33,76,50,71,43,35,75,49,40,28,60,56,56,55,52,47,56,49,52,72,33,60,73,56,54,75,58,33,33,40,38,40,34,34,34,66,85,50,50,89,80,51,90,47,72,49,36,30,54,44,32,54,47,40,53,52,47,40,61,75,49,61,32,68,42,42,28,28,43,27,36,59,81,83,57,61,62,59,50,30,46,47,57,32,56,40,28,74,44,65,13,30,42,45,49,49,31,47,43,46,92,44,104,56,72,50,71,49,77,43,81,81

InterPro domains:
  IPR000368 Sucrose synthase, first GT-B domain [PF00862] (8-232)
  IPR001296 Glycosyl transferase, family 1 [PF00534] (248-336)
  IPR012820 Sucrose synthase, plant/cyanobacteria [PTHR45839] (8-348)

Organism: Aegilops tauschii subsp. strangulata (NCBI:txid200361)

Nearest PDB structures (foldseek):
  3s27-assembly1_D  TM=9.878E-01  e=8.488E-48  Arabidopsis thaliana
  3s29-assembly1_B  TM=9.877E-01  e=1.083E-47  Arabidopsis thaliana
  4rbn-assembly1_B  TM=7.770E-01  e=3.116E-42  Nitrosomonas europaea
  2r68-assembly1_A  TM=5.541E-01  e=1.692E-23  Halothermothrix orenii H 168
  4f9f-assembly3_E  TM=6.169E-01  e=8.371E-07  Streptomyces hygroscopicus subsp. limoneus

Mean predicted aligned error: 5.21 Å

Sequence (365 aa):
EEAFDSCSNILQLTRLIPDAKGTKCNVELEPVEHTKHSSILRVPFKTDDGKDLRQWVSRFDIYPYLERYAQDSSVKILDILEGKPDMVIGNYTDGNLVASLLSSKLGVTQGTIAHALEKTKYDDSDVKWREMDHKYHFSCQFTADMIAMNTSDFIIASTYQEIAGSKDKPGQYESHYAFTMPGLCRYATGVNVFDPKFNIAAPGADQSVYFPFTQKQARLTDLHPQIEELLYSKEDNDEHLGYLGDRSKPIIFSMARLDKVKNITGLVEWYGENRKLRDLVNLVIVGGLLEPSQSNDREEIEEINKMHSLMDKYQLKGQIRWIKAQTERVRNGELYRCIADTRGAFVQVKKNSNTVKHETQALTM